Protein AF-A0AAU6MAZ9-F1 (afdb_monomer_lite)

Foldseek 3Di:
DLVVLVVVLVVVLVVCVVPDDPVCSVVVVVVSVVVCVVPNVVVVVVVVVVVCVVVVVLLVLLLVLVVCLQVLHDRPVSCVVNVHDQWFKKKKKAKDDDPLDDPVLLQVLLCVQLVHRWRADSVRRIIIGPDDHPVQVSQVSSCVSRVHFMAMEMFMDGGSSCSNVRSVQRSLQSVQCVVLVPGGTYHYCVLCVVVSVCPDPDPNVVVVVVVCVVCVVPVVVVVVVNVCCNPPSVPPPPDDPDDDDDDDDDDDDDDDDD

Radius of gyration: 30.77 Å; chains: 1; bounding box: 71×41×110 Å

Sequence (258 aa):
MIAAYLIGADVWWQTLTEVADPGELAGAGDKLLACLHAALPAVVLAHQNAQEDLHSEDKRVRRALLGALLEGRPYEELAGVARVAVGGEHEVVAFAFESDPPSRLVQSSLGAFTGIPVLMDHVARIALLPGRSDVPGLVARLEKDVGEPVRAAAARSSVPAAISSAAQEAGRVLDLVRRLGRPPGCYRLDDVLLEHQLARPGDGLVRLAAMLNPLEEHPYLLETLRVFVERGLNRRGRRRSRASTATPWTTGCSESAR

pLDDT: mean 78.54, std 16.0, range [29.62, 94.56]

Secondary structure (DSSP, 8-state):
-HHHHHHHHHHHHHHHHHHS-TTTHHHHHHHHHHHHHHHHHHHHHHHHHHHHHHHHHHHHHHHHHHHHHHHT---HHHHHHHT----S-EEEEEEE-SS---HHHHHHHHHHHHSSPPEEETTTTEEEEES---HHHHHHHHHHHHSS--EEEEEEESSGGGHHHHHHHHHHHHHHHHHTTPPSEEE-GGGSHHHHHHSSSSHHHHHHHHHHGGGTT-HHHHHHHHHHHHHHGGGSS-S-------------------

Structure (mmCIF, N/CA/C/O backbone):
data_AF-A0AAU6MAZ9-F1
#
_entry.id   AF-A0AAU6MAZ9-F1
#
loop_
_atom_site.group_PDB
_atom_site.id
_atom_site.type_symbol
_atom_site.label_atom_id
_atom_site.label_alt_id
_atom_site.label_comp_id
_atom_site.label_asym_id
_atom_site.label_entity_id
_atom_site.label_seq_id
_atom_site.pdbx_PDB_ins_code
_atom_site.Cartn_x
_atom_site.Cartn_y
_atom_site.Cartn_z
_atom_site.occupancy
_atom_site.B_iso_or_equiv
_atom_site.auth_seq_id
_atom_site.auth_comp_id
_atom_site.auth_asym_id
_atom_site.auth_atom_id
_atom_site.pdbx_PDB_model_num
ATOM 1 N N . MET A 1 1 ? 22.982 -1.242 -27.371 1.00 63.75 1 MET A N 1
ATOM 2 C CA . MET A 1 1 ? 22.424 -1.245 -28.744 1.00 63.75 1 MET A CA 1
ATOM 3 C C . MET A 1 1 ? 22.715 0.062 -29.488 1.00 63.75 1 MET A C 1
ATOM 5 O O . MET A 1 1 ? 23.261 -0.010 -30.573 1.00 63.75 1 MET A O 1
ATOM 9 N N . ILE A 1 2 ? 22.465 1.243 -28.898 1.00 74.38 2 ILE A N 1
ATOM 10 C CA . ILE A 1 2 ? 22.739 2.563 -29.522 1.00 74.38 2 ILE A CA 1
ATOM 11 C C . ILE A 1 2 ? 24.218 2.754 -29.917 1.00 74.38 2 ILE A C 1
ATOM 13 O O . ILE A 1 2 ? 24.504 3.253 -31.000 1.00 74.38 2 ILE A O 1
ATOM 17 N N . ALA A 1 3 ? 25.159 2.274 -29.094 1.00 77.88 3 ALA A N 1
ATOM 18 C CA . ALA A 1 3 ? 26.595 2.355 -29.383 1.00 77.88 3 ALA A CA 1
ATOM 19 C C . ALA A 1 3 ? 27.003 1.686 -30.712 1.00 77.88 3 ALA A C 1
ATOM 21 O O . ALA A 1 3 ? 27.940 2.144 -31.352 1.00 77.88 3 ALA A O 1
ATOM 22 N N . ALA A 1 4 ? 26.282 0.654 -31.168 1.00 80.75 4 ALA A N 1
ATOM 23 C CA . ALA A 1 4 ? 26.601 -0.037 -32.418 1.00 80.75 4 ALA A CA 1
ATOM 24 C C . ALA A 1 4 ? 26.392 0.850 -33.660 1.00 80.75 4 ALA A C 1
ATOM 26 O O . ALA A 1 4 ? 27.136 0.722 -34.625 1.00 80.75 4 ALA A O 1
ATOM 27 N N . TYR A 1 5 ? 25.432 1.783 -33.623 1.00 79.62 5 TYR A N 1
ATOM 28 C CA . TYR A 1 5 ? 25.183 2.721 -34.725 1.00 79.62 5 TYR A CA 1
ATOM 29 C C . TYR A 1 5 ? 26.260 3.806 -34.815 1.00 79.62 5 TYR A C 1
ATOM 31 O O . TYR A 1 5 ? 26.654 4.188 -35.912 1.00 79.62 5 TYR A O 1
ATOM 39 N N . LEU A 1 6 ? 26.771 4.262 -33.667 1.00 83.12 6 LEU A N 1
ATOM 40 C CA . LEU A 1 6 ? 27.880 5.218 -33.619 1.00 83.12 6 LEU A CA 1
ATOM 41 C C . LEU A 1 6 ? 29.198 4.567 -34.058 1.00 83.12 6 LEU A C 1
ATOM 43 O O . LEU A 1 6 ? 29.943 5.167 -34.820 1.00 83.12 6 LEU A O 1
ATOM 47 N N . ILE A 1 7 ? 29.436 3.314 -33.653 1.00 87.25 7 ILE A N 1
ATOM 48 C CA . ILE A 1 7 ? 30.582 2.521 -34.123 1.00 87.25 7 ILE A CA 1
ATOM 49 C C . ILE A 1 7 ? 30.481 2.278 -35.636 1.00 87.25 7 ILE A C 1
ATOM 51 O O . ILE A 1 7 ? 31.465 2.431 -36.348 1.00 87.25 7 ILE A O 1
ATOM 55 N N . GLY A 1 8 ? 29.290 1.953 -36.151 1.00 83.69 8 GLY A N 1
ATOM 56 C CA . GLY A 1 8 ? 29.071 1.789 -37.590 1.00 83.69 8 GLY A CA 1
ATOM 57 C C . GLY A 1 8 ? 29.335 3.068 -38.389 1.00 83.69 8 GLY A C 1
ATOM 58 O O . GLY A 1 8 ? 29.939 3.000 -39.454 1.00 83.69 8 GLY A O 1
ATOM 59 N N . ALA A 1 9 ? 28.935 4.231 -37.867 1.00 86.00 9 ALA A N 1
ATOM 60 C CA . ALA A 1 9 ? 29.197 5.522 -38.498 1.00 86.00 9 ALA A CA 1
ATOM 61 C C . ALA A 1 9 ? 30.689 5.892 -38.502 1.00 86.00 9 ALA A C 1
ATOM 63 O O . ALA A 1 9 ? 31.174 6.398 -39.510 1.00 86.00 9 ALA A O 1
ATOM 64 N N . ASP A 1 10 ? 31.415 5.600 -37.420 1.00 85.44 10 ASP A N 1
ATOM 65 C CA . ASP A 1 10 ? 32.864 5.824 -37.330 1.00 85.44 10 ASP A CA 1
ATOM 66 C C . ASP A 1 10 ? 33.636 4.938 -38.322 1.00 85.44 10 ASP A C 1
ATOM 68 O O . ASP A 1 10 ? 34.449 5.429 -39.103 1.00 85.44 10 ASP A O 1
ATOM 72 N N . VAL A 1 11 ? 33.296 3.645 -38.393 1.00 88.44 11 VAL A N 1
ATOM 73 C CA . VAL A 1 11 ? 33.887 2.703 -39.362 1.00 88.44 11 VAL A CA 1
ATOM 74 C C . VAL A 1 11 ? 33.600 3.130 -40.806 1.00 88.44 11 VAL A C 1
ATOM 76 O O . VAL A 1 11 ? 34.483 3.080 -41.666 1.00 88.44 11 VAL A O 1
ATOM 79 N N . TRP A 1 12 ? 32.373 3.572 -41.087 1.00 86.12 12 TRP A N 1
ATOM 80 C CA . TRP A 1 12 ? 31.982 4.031 -42.421 1.00 86.12 12 TRP A CA 1
ATOM 81 C C . TRP A 1 12 ? 32.707 5.321 -42.820 1.00 86.12 12 TRP A C 1
ATOM 83 O O . TRP A 1 12 ? 33.156 5.442 -43.958 1.00 86.12 12 TRP A O 1
ATOM 93 N N . TRP A 1 13 ? 32.878 6.253 -41.877 1.00 88.62 13 TRP A N 1
ATOM 94 C CA . TRP A 1 13 ? 33.629 7.489 -42.085 1.00 88.62 13 TRP A CA 1
ATOM 95 C C . TRP A 1 13 ? 35.109 7.220 -42.373 1.00 88.62 13 TRP A C 1
ATOM 97 O O . TRP A 1 13 ? 35.635 7.742 -43.353 1.00 88.62 13 TRP A O 1
ATOM 107 N N . GLN A 1 14 ? 35.750 6.346 -41.592 1.00 86.81 14 GLN A N 1
ATOM 108 C CA . GLN A 1 14 ? 37.147 5.944 -41.807 1.00 86.81 14 GLN A CA 1
ATOM 109 C C . GLN A 1 14 ? 37.350 5.318 -43.193 1.00 86.81 14 GLN A C 1
ATOM 111 O O . GLN A 1 14 ? 38.248 5.718 -43.931 1.00 86.81 14 GLN A O 1
ATOM 116 N N . THR A 1 15 ? 36.450 4.419 -43.598 1.00 85.25 15 THR A N 1
ATOM 117 C CA . THR A 1 15 ? 36.522 3.762 -44.914 1.00 85.25 15 THR A CA 1
ATOM 118 C C . THR A 1 15 ? 36.325 4.762 -46.063 1.00 85.25 15 THR A C 1
ATOM 120 O O . THR A 1 15 ? 36.973 4.661 -47.101 1.00 85.25 15 THR A O 1
ATOM 123 N N . LEU A 1 16 ? 35.452 5.760 -45.894 1.00 84.81 16 LEU A N 1
ATOM 124 C CA . LEU A 1 16 ? 35.240 6.811 -46.895 1.00 84.81 16 LEU A CA 1
ATOM 125 C C . LEU A 1 16 ? 36.449 7.733 -47.043 1.00 84.81 16 LEU A C 1
ATOM 127 O O . LEU A 1 16 ? 36.801 8.085 -48.166 1.00 84.81 16 LEU A O 1
ATOM 131 N N . THR A 1 17 ? 37.105 8.098 -45.940 1.00 85.25 17 THR A N 1
ATOM 132 C CA . THR A 1 17 ? 38.305 8.950 -45.979 1.00 85.25 17 THR A CA 1
ATOM 133 C C . THR A 1 17 ? 39.506 8.292 -46.658 1.00 85.25 17 THR A C 1
ATOM 135 O O . THR A 1 17 ? 40.411 8.998 -47.092 1.00 85.25 17 THR A O 1
ATOM 138 N N . GLU A 1 18 ? 39.511 6.964 -46.785 1.00 87.00 18 GLU A N 1
ATOM 139 C CA . GLU A 1 18 ? 40.557 6.213 -47.489 1.00 87.00 18 GLU A CA 1
ATOM 140 C C . GLU A 1 18 ? 40.357 6.171 -49.013 1.00 87.00 18 GLU A C 1
ATOM 142 O O . GLU A 1 18 ? 41.318 5.940 -49.746 1.00 87.00 18 GLU A O 1
ATOM 147 N N . VAL A 1 19 ? 39.128 6.377 -49.501 1.00 83.06 19 VAL A N 1
ATOM 148 C CA . VAL A 1 19 ? 38.750 6.110 -50.904 1.00 83.06 19 VAL A CA 1
ATOM 149 C C . VAL A 1 19 ? 38.232 7.355 -51.635 1.00 83.06 19 VAL A C 1
ATOM 151 O O . VAL A 1 19 ? 38.310 7.408 -52.861 1.00 83.06 19 VAL A O 1
ATOM 154 N N . ALA A 1 20 ? 37.701 8.350 -50.919 1.00 81.94 20 ALA A N 1
ATOM 155 C CA . ALA A 1 20 ? 37.077 9.532 -51.512 1.00 81.94 20 ALA A CA 1
ATOM 156 C C . ALA A 1 20 ? 38.042 10.717 -51.661 1.00 81.94 20 ALA A C 1
ATOM 158 O O . ALA A 1 20 ? 38.910 10.954 -50.816 1.00 81.94 20 ALA A O 1
ATOM 159 N N . ASP A 1 21 ? 37.826 11.519 -52.706 1.00 83.69 21 ASP A N 1
ATOM 160 C CA . ASP A 1 21 ? 38.574 12.755 -52.912 1.00 83.69 21 ASP A CA 1
ATOM 161 C C . ASP A 1 21 ? 38.208 13.818 -51.854 1.00 83.69 21 ASP A C 1
ATOM 163 O O . ASP A 1 21 ? 37.052 13.907 -51.423 1.00 83.69 21 ASP A O 1
ATOM 167 N N . PRO A 1 22 ? 39.142 14.714 -51.474 1.00 78.06 22 PRO A N 1
ATOM 168 C CA . PRO A 1 22 ? 38.913 15.712 -50.424 1.00 78.06 22 PRO A CA 1
ATOM 169 C C . PRO A 1 22 ? 37.700 16.628 -50.656 1.00 78.06 22 PRO A C 1
ATOM 171 O O . PRO A 1 22 ? 37.101 17.113 -49.697 1.00 78.06 22 PRO A O 1
ATOM 174 N N . GLY A 1 23 ? 37.326 16.864 -51.919 1.00 83.19 23 GLY A N 1
ATOM 175 C CA . GLY A 1 23 ? 36.157 17.670 -52.287 1.00 83.19 23 GLY A CA 1
ATOM 176 C C . GLY A 1 23 ? 34.811 16.973 -52.059 1.00 83.19 23 GLY A C 1
ATOM 177 O O . GLY A 1 23 ? 33.790 17.646 -51.935 1.00 83.19 23 GLY A O 1
ATOM 178 N N . GLU A 1 24 ? 34.793 15.643 -51.964 1.00 82.94 24 GLU A N 1
ATOM 179 C CA . GLU A 1 24 ? 33.572 14.839 -51.819 1.00 82.94 24 GLU A CA 1
ATOM 180 C C . GLU A 1 24 ? 33.237 14.531 -50.351 1.00 82.94 24 GLU A C 1
ATOM 182 O O . GLU A 1 24 ? 32.080 14.253 -50.013 1.00 82.94 24 GLU A O 1
ATOM 187 N N . LEU A 1 25 ? 34.227 14.647 -49.457 1.00 84.06 25 LEU A N 1
ATOM 188 C CA . LEU A 1 25 ? 34.097 14.345 -48.027 1.00 84.06 25 LEU A CA 1
ATOM 189 C C . LEU A 1 25 ? 33.040 15.205 -47.322 1.00 84.06 25 LEU A C 1
ATOM 191 O O . LEU A 1 25 ? 32.318 14.700 -46.464 1.00 84.06 25 LEU A O 1
ATOM 195 N N . ALA A 1 26 ? 32.898 16.479 -47.702 1.00 83.94 26 ALA A N 1
ATOM 196 C CA . ALA A 1 26 ? 31.892 17.367 -47.113 1.00 83.94 26 ALA A CA 1
ATOM 197 C C . ALA A 1 26 ? 30.460 16.873 -47.393 1.00 83.94 26 ALA A C 1
ATOM 199 O O . ALA A 1 26 ? 29.655 16.729 -46.475 1.00 83.94 26 ALA A O 1
ATOM 200 N N . GLY A 1 27 ? 30.165 16.511 -48.647 1.00 85.19 27 GLY A N 1
ATOM 201 C CA . GLY A 1 27 ? 28.852 15.984 -49.031 1.00 85.19 27 GLY A CA 1
ATOM 202 C C . GLY A 1 27 ? 28.573 14.583 -48.474 1.00 85.19 27 GLY A C 1
ATOM 203 O O . GLY A 1 27 ? 27.420 14.239 -48.204 1.00 85.19 27 GLY A O 1
ATOM 204 N N . ALA A 1 28 ? 29.613 13.768 -48.275 1.00 84.50 28 ALA A N 1
ATOM 205 C CA . ALA A 1 28 ? 29.495 12.488 -47.581 1.00 84.50 28 ALA A CA 1
ATOM 206 C C . ALA A 1 28 ? 29.191 12.676 -46.082 1.00 84.50 28 ALA A C 1
ATOM 208 O O . ALA A 1 28 ? 28.346 11.963 -45.536 1.00 84.50 28 ALA A O 1
ATOM 209 N N . GLY A 1 29 ? 29.815 13.670 -45.441 1.00 85.81 29 GLY A N 1
ATOM 210 C CA . GLY A 1 29 ? 29.572 14.040 -44.045 1.00 85.81 29 GLY A CA 1
ATOM 211 C C . GLY A 1 29 ? 28.140 14.510 -43.805 1.00 85.81 29 GLY A C 1
ATOM 212 O O . GLY A 1 29 ? 27.485 14.026 -42.882 1.00 85.81 29 GLY A O 1
ATOM 213 N N . ASP A 1 30 ? 27.611 15.357 -44.689 1.00 87.31 30 ASP A N 1
ATOM 214 C CA . ASP A 1 30 ? 26.215 15.809 -44.626 1.00 87.31 30 ASP A CA 1
ATOM 215 C C . ASP A 1 30 ? 25.228 14.638 -44.721 1.00 87.31 30 ASP A C 1
ATOM 217 O O . ASP A 1 30 ? 24.254 14.566 -43.967 1.00 87.31 30 ASP A O 1
ATOM 221 N N . LYS A 1 31 ? 25.498 13.669 -45.605 1.00 87.31 31 LYS A N 1
ATOM 222 C CA . LYS A 1 31 ? 24.672 12.459 -45.746 1.00 87.31 31 LYS A CA 1
ATOM 223 C C . LYS A 1 31 ? 24.752 11.561 -44.514 1.00 87.31 31 LYS A C 1
ATOM 225 O O . LYS A 1 31 ? 23.717 11.063 -44.073 1.00 87.31 31 LYS A O 1
ATOM 230 N N . LEU A 1 32 ? 25.942 11.369 -43.944 1.00 88.19 32 LEU A N 1
ATOM 231 C CA . LEU A 1 32 ? 26.132 10.604 -42.710 1.00 88.19 32 LEU A CA 1
ATOM 232 C C . LEU A 1 32 ? 25.380 11.251 -41.539 1.00 88.19 32 LEU A C 1
ATOM 234 O O . LEU A 1 32 ? 24.624 10.569 -40.845 1.00 88.19 32 LEU A O 1
ATOM 238 N N . LEU A 1 33 ? 25.528 12.565 -41.352 1.00 87.06 33 LEU A N 1
ATOM 239 C CA . LEU A 1 33 ? 24.829 13.323 -40.312 1.00 87.06 33 LEU A CA 1
ATOM 240 C C . LEU A 1 33 ? 23.311 13.272 -40.496 1.00 87.06 33 LEU A C 1
ATOM 242 O O . LEU A 1 33 ? 22.591 13.036 -39.527 1.00 87.06 33 LEU A O 1
ATOM 246 N N . ALA A 1 34 ? 22.812 13.419 -41.726 1.00 89.56 34 ALA A N 1
ATOM 247 C CA . ALA A 1 34 ? 21.389 13.268 -42.024 1.00 89.56 34 ALA A CA 1
ATOM 248 C C . ALA A 1 34 ? 20.880 11.858 -41.679 1.00 89.56 34 ALA A C 1
ATOM 250 O O . ALA A 1 34 ? 19.803 11.708 -41.099 1.00 89.56 34 ALA A O 1
ATOM 251 N N . CYS A 1 35 ? 21.671 10.825 -41.978 1.00 85.81 35 CYS A N 1
ATOM 252 C CA . CYS A 1 35 ? 21.332 9.442 -41.658 1.00 85.81 35 CYS A CA 1
ATOM 253 C C . CYS A 1 35 ? 21.300 9.203 -40.139 1.00 85.81 35 CYS A C 1
ATOM 255 O O . CYS A 1 35 ? 20.343 8.623 -39.627 1.00 85.81 35 CYS A O 1
ATOM 257 N N . LEU A 1 36 ? 22.289 9.712 -39.397 1.00 87.94 36 LEU A N 1
ATOM 258 C CA . LEU A 1 36 ? 22.332 9.633 -37.934 1.00 87.94 36 LEU A CA 1
ATOM 259 C C . LEU A 1 36 ? 21.172 10.391 -37.278 1.00 87.94 36 LEU A C 1
ATOM 261 O O . LEU A 1 36 ? 20.540 9.856 -36.366 1.00 87.94 36 LEU A O 1
ATOM 265 N N . HIS A 1 37 ? 20.847 11.592 -37.762 1.00 85.12 37 HIS A N 1
ATOM 266 C CA . HIS A 1 37 ? 19.706 12.371 -37.275 1.00 85.12 37 HIS A CA 1
ATOM 267 C C . HIS A 1 37 ? 18.361 11.688 -37.535 1.00 85.12 37 HIS A C 1
ATOM 269 O O . HIS A 1 37 ? 17.450 11.835 -36.725 1.00 85.12 37 HIS A O 1
ATOM 275 N N . ALA A 1 38 ? 18.227 10.924 -38.619 1.00 87.19 38 ALA A N 1
ATOM 276 C CA . ALA A 1 38 ? 17.017 10.151 -38.884 1.00 87.19 38 ALA A CA 1
ATOM 277 C C . ALA A 1 38 ? 16.956 8.857 -38.051 1.00 87.19 38 ALA A C 1
ATOM 279 O O . ALA A 1 38 ? 15.910 8.517 -37.496 1.00 87.19 38 ALA A O 1
ATOM 280 N N . ALA A 1 39 ? 18.071 8.131 -37.946 1.00 85.38 39 ALA A N 1
ATOM 281 C CA . ALA A 1 39 ? 18.099 6.792 -37.366 1.00 85.38 39 ALA A CA 1
ATOM 282 C C . ALA A 1 39 ? 18.157 6.790 -35.830 1.00 85.38 39 ALA A C 1
ATOM 284 O O . ALA A 1 39 ? 17.462 5.996 -35.192 1.00 85.38 39 ALA A O 1
ATOM 285 N N . LEU A 1 40 ? 18.961 7.664 -35.211 1.00 86.56 40 LEU A N 1
ATOM 286 C CA . LEU A 1 40 ? 19.173 7.637 -33.759 1.00 86.56 40 LEU A CA 1
ATOM 287 C C . LEU A 1 40 ? 17.888 7.905 -32.957 1.00 86.56 40 LEU A C 1
ATOM 289 O O . LEU A 1 40 ? 17.612 7.117 -32.050 1.00 86.56 40 LEU A O 1
ATOM 293 N N . PRO A 1 41 ? 17.059 8.924 -33.270 1.00 88.50 41 PRO A N 1
ATOM 294 C CA . PRO A 1 41 ? 15.823 9.160 -32.526 1.00 88.50 41 PRO A CA 1
ATOM 295 C C . PRO A 1 41 ? 14.836 7.998 -32.644 1.00 88.50 41 PRO A C 1
ATOM 297 O O . PRO A 1 41 ? 14.241 7.607 -31.645 1.00 88.50 41 PRO A O 1
ATOM 300 N N . ALA A 1 42 ? 14.703 7.397 -33.830 1.00 85.19 42 ALA A N 1
ATOM 301 C CA . ALA A 1 42 ? 13.817 6.255 -34.044 1.00 85.19 42 ALA A CA 1
ATOM 302 C C . ALA A 1 42 ? 14.246 5.034 -33.214 1.00 85.19 42 ALA A C 1
ATOM 304 O O . ALA A 1 42 ? 13.410 4.389 -32.584 1.00 85.19 42 ALA A O 1
ATOM 305 N N . VAL A 1 43 ? 15.551 4.748 -33.152 1.00 84.75 43 VAL A N 1
ATOM 306 C CA . VAL A 1 43 ? 16.099 3.650 -32.338 1.00 84.75 43 VAL A CA 1
ATOM 307 C C . VAL A 1 43 ? 15.955 3.935 -30.842 1.00 84.75 43 VAL A C 1
ATOM 309 O O . VAL A 1 43 ? 15.600 3.033 -30.084 1.00 84.75 43 VAL A O 1
ATOM 312 N N . VAL A 1 44 ? 16.204 5.173 -30.403 1.00 85.00 44 VAL A N 1
ATOM 313 C CA . VAL A 1 44 ? 16.023 5.582 -29.000 1.00 85.00 44 VAL A CA 1
ATOM 314 C C . VAL A 1 44 ? 14.559 5.459 -28.588 1.00 85.00 44 VAL A C 1
ATOM 316 O O . VAL A 1 44 ? 14.285 4.841 -27.563 1.00 85.00 44 VAL A O 1
ATOM 319 N N . LEU A 1 45 ? 13.627 5.968 -29.395 1.00 85.25 45 LEU A N 1
ATOM 320 C CA . LEU A 1 45 ? 12.189 5.885 -29.128 1.00 85.25 45 LEU A CA 1
ATOM 321 C C . LEU A 1 45 ? 11.689 4.441 -29.143 1.00 85.25 45 LEU A C 1
ATOM 323 O O . LEU A 1 45 ? 10.970 4.037 -28.237 1.00 85.25 45 LEU A O 1
ATOM 327 N N . ALA A 1 46 ? 12.108 3.631 -30.118 1.00 82.62 46 ALA A N 1
ATOM 328 C CA . AL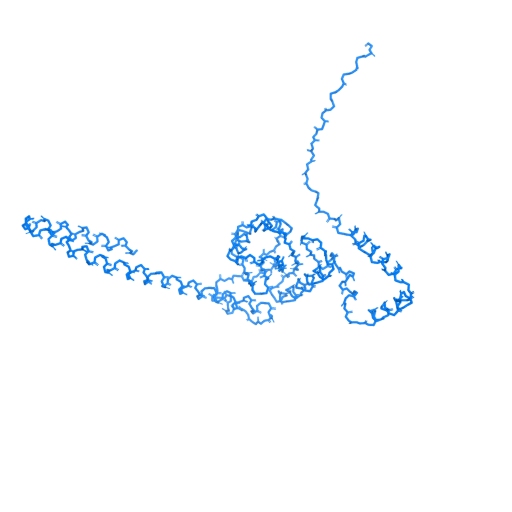A A 1 46 ? 11.750 2.215 -30.159 1.00 82.62 46 ALA A CA 1
ATOM 329 C C . ALA A 1 46 ? 12.280 1.460 -28.929 1.00 82.62 46 ALA A C 1
ATOM 331 O O . ALA A 1 46 ? 11.582 0.615 -28.372 1.00 82.62 46 ALA A O 1
ATOM 332 N N . HIS A 1 47 ? 13.492 1.784 -28.470 1.00 78.31 47 HIS A N 1
ATOM 333 C CA . HIS A 1 47 ? 14.048 1.192 -27.259 1.00 78.31 47 HIS A CA 1
ATOM 334 C C . HIS A 1 47 ? 13.325 1.671 -25.996 1.00 78.31 47 HIS A C 1
ATOM 336 O O . HIS A 1 47 ? 13.043 0.853 -25.126 1.00 78.31 47 HIS A O 1
ATOM 342 N N . GLN A 1 48 ? 13.001 2.962 -25.896 1.00 78.00 48 GLN A N 1
ATOM 343 C CA . GLN A 1 48 ? 12.227 3.521 -24.786 1.00 78.00 48 GLN A CA 1
ATOM 344 C C . GLN A 1 48 ? 10.837 2.892 -24.710 1.00 78.00 48 GLN A C 1
ATOM 346 O O . GLN A 1 48 ? 10.490 2.373 -23.656 1.00 78.00 48 GLN A O 1
ATOM 351 N N . ASN A 1 49 ? 10.104 2.828 -25.824 1.00 73.81 49 ASN A N 1
ATOM 352 C CA . ASN A 1 49 ? 8.794 2.181 -25.886 1.00 73.81 49 ASN A CA 1
ATOM 353 C C . ASN A 1 49 ? 8.886 0.706 -25.483 1.00 73.81 49 ASN A C 1
ATOM 355 O O . ASN A 1 49 ? 8.150 0.267 -24.611 1.00 73.81 49 ASN A O 1
ATOM 359 N N . ALA A 1 50 ? 9.856 -0.043 -26.022 1.00 71.44 50 ALA A N 1
ATOM 360 C CA . ALA A 1 50 ? 10.048 -1.441 -25.641 1.00 71.44 50 ALA A CA 1
ATOM 361 C C . ALA A 1 50 ? 10.375 -1.608 -24.142 1.00 71.44 50 ALA A C 1
ATOM 363 O O . ALA A 1 50 ? 9.919 -2.560 -23.510 1.00 71.44 50 ALA A O 1
ATOM 364 N N . GLN A 1 51 ? 11.158 -0.696 -23.554 1.00 70.75 51 GLN A N 1
ATOM 365 C CA . GLN A 1 51 ? 11.460 -0.700 -22.119 1.00 70.75 51 GLN A CA 1
ATOM 366 C C . GLN A 1 51 ? 10.239 -0.335 -21.266 1.00 70.75 51 GLN A C 1
ATOM 368 O O . GLN A 1 51 ? 10.016 -0.964 -20.229 1.00 70.75 51 GLN A O 1
ATOM 373 N N . GLU A 1 52 ? 9.453 0.657 -21.686 1.00 69.19 52 GLU A N 1
ATOM 374 C CA . GLU A 1 52 ? 8.214 1.066 -21.023 1.00 69.19 52 GLU A CA 1
ATOM 375 C C . GLU A 1 52 ? 7.157 -0.035 -21.085 1.00 69.19 52 GLU A C 1
ATOM 377 O O . GLU A 1 52 ? 6.557 -0.337 -20.053 1.00 69.19 52 GLU A O 1
ATOM 382 N N . ASP A 1 53 ? 6.997 -0.694 -22.234 1.00 62.72 53 ASP A N 1
ATOM 383 C CA . ASP A 1 53 ? 6.075 -1.811 -22.436 1.00 62.72 53 ASP A CA 1
ATOM 384 C C . ASP A 1 53 ? 6.418 -2.972 -21.501 1.00 62.72 53 ASP A C 1
ATOM 386 O O . ASP A 1 53 ? 5.566 -3.401 -20.716 1.00 62.72 53 ASP A O 1
ATOM 390 N N . LEU A 1 54 ? 7.685 -3.403 -21.486 1.00 63.91 54 LEU A N 1
ATOM 391 C CA . LEU A 1 54 ? 8.173 -4.459 -20.593 1.00 63.91 54 LEU A CA 1
ATOM 392 C C . LEU A 1 54 ? 7.955 -4.106 -19.115 1.00 63.91 54 LEU A C 1
ATOM 394 O O . LEU A 1 54 ? 7.439 -4.923 -18.355 1.00 63.91 54 LEU A O 1
ATOM 398 N N . HIS A 1 55 ? 8.297 -2.883 -18.696 1.00 68.75 55 HIS A N 1
ATOM 399 C CA . HIS A 1 55 ? 8.063 -2.434 -17.318 1.00 68.75 55 HIS A CA 1
ATOM 400 C C . HIS A 1 55 ? 6.576 -2.314 -16.976 1.00 68.75 55 HIS A C 1
ATOM 402 O O . HIS A 1 55 ? 6.195 -2.476 -15.811 1.00 68.75 55 HIS A O 1
ATOM 408 N N . SER A 1 56 ? 5.736 -1.958 -17.947 1.00 69.50 56 SER A N 1
ATOM 409 C CA . SER A 1 56 ? 4.299 -1.813 -17.745 1.00 69.50 56 SER A CA 1
ATOM 410 C C . SER A 1 56 ? 3.642 -3.172 -17.515 1.00 69.50 56 SER A C 1
ATOM 412 O O . SER A 1 56 ? 2.856 -3.295 -16.575 1.00 69.50 56 SER A O 1
ATOM 414 N N . GLU A 1 57 ? 4.031 -4.196 -18.277 1.00 72.50 57 GLU A N 1
ATOM 415 C CA . GLU A 1 57 ? 3.594 -5.584 -18.102 1.00 72.50 57 GLU A CA 1
ATOM 416 C C . GLU A 1 57 ? 4.025 -6.123 -16.733 1.00 72.50 57 GLU A C 1
ATOM 418 O O . GLU A 1 57 ? 3.197 -6.583 -15.944 1.00 72.50 57 GLU A O 1
ATOM 423 N N . ASP A 1 58 ? 5.289 -5.919 -16.362 1.00 77.38 58 ASP A N 1
ATOM 424 C CA . ASP A 1 58 ? 5.832 -6.323 -15.061 1.00 77.38 58 ASP A CA 1
ATOM 425 C C . ASP A 1 58 ? 5.097 -5.670 -13.872 1.00 77.38 58 ASP A C 1
ATOM 427 O O . ASP A 1 58 ? 4.939 -6.265 -12.798 1.00 77.38 58 ASP A O 1
ATOM 431 N N . LYS A 1 59 ? 4.633 -4.425 -14.038 1.00 76.25 59 LYS A N 1
ATOM 432 C CA . LYS A 1 59 ? 3.804 -3.722 -13.045 1.00 76.25 59 LYS A CA 1
ATOM 433 C C . LYS A 1 59 ? 2.364 -4.227 -13.038 1.00 76.25 59 LYS A C 1
ATOM 435 O O . LYS A 1 59 ? 1.779 -4.327 -11.959 1.00 76.25 59 LYS A O 1
ATOM 440 N N . ARG A 1 60 ? 1.788 -4.536 -14.204 1.00 81.38 60 ARG A N 1
ATOM 441 C CA . ARG A 1 60 ? 0.428 -5.088 -14.331 1.00 81.38 60 ARG A CA 1
ATOM 442 C C . ARG A 1 60 ? 0.325 -6.438 -13.633 1.00 81.38 60 ARG A C 1
ATOM 444 O O . ARG A 1 60 ? -0.572 -6.607 -12.812 1.00 81.38 60 ARG A O 1
ATOM 451 N N . VAL A 1 61 ? 1.273 -7.343 -13.875 1.00 85.19 61 VAL A N 1
ATOM 452 C CA . VAL A 1 61 ? 1.300 -8.672 -13.242 1.00 85.19 61 VAL A CA 1
ATOM 453 C C . VAL A 1 61 ? 1.441 -8.551 -11.723 1.00 85.19 61 VAL A C 1
ATOM 455 O O . VAL A 1 61 ? 0.660 -9.151 -10.986 1.00 85.19 61 VAL A O 1
ATOM 458 N N . ARG A 1 62 ? 2.372 -7.724 -11.224 1.00 83.75 62 ARG A N 1
ATOM 459 C CA . ARG A 1 62 ? 2.532 -7.507 -9.772 1.00 83.75 62 ARG A CA 1
ATOM 460 C C . ARG A 1 62 ? 1.292 -6.895 -9.124 1.00 83.75 62 ARG A C 1
ATOM 462 O O . ARG A 1 62 ? 0.943 -7.265 -8.006 1.00 83.75 62 ARG A O 1
ATOM 469 N N . ARG A 1 63 ? 0.607 -5.983 -9.818 1.00 83.44 63 ARG A N 1
ATOM 470 C CA . ARG A 1 63 ? -0.657 -5.406 -9.345 1.00 83.44 63 ARG A CA 1
ATOM 471 C C . ARG A 1 63 ? -1.777 -6.443 -9.316 1.00 83.44 63 ARG A C 1
ATOM 473 O O . ARG A 1 63 ? -2.522 -6.473 -8.345 1.00 83.44 63 ARG A O 1
ATOM 480 N N . ALA A 1 64 ? -1.877 -7.293 -10.336 1.00 88.38 64 ALA A N 1
ATOM 481 C CA . ALA A 1 64 ? -2.849 -8.383 -10.367 1.00 88.38 64 ALA A CA 1
ATOM 482 C C . ALA A 1 64 ? -2.605 -9.385 -9.229 1.00 88.38 64 ALA A C 1
ATOM 484 O O . ALA A 1 64 ? -3.549 -9.754 -8.534 1.00 88.38 64 ALA A O 1
ATOM 485 N N . LEU A 1 65 ? -1.341 -9.754 -8.986 1.00 89.56 65 LEU A N 1
ATOM 486 C CA . LEU A 1 65 ? -0.939 -10.580 -7.846 1.00 89.56 65 LEU A CA 1
ATOM 487 C C . LEU A 1 65 ? -1.368 -9.946 -6.519 1.00 89.56 65 LEU A C 1
ATOM 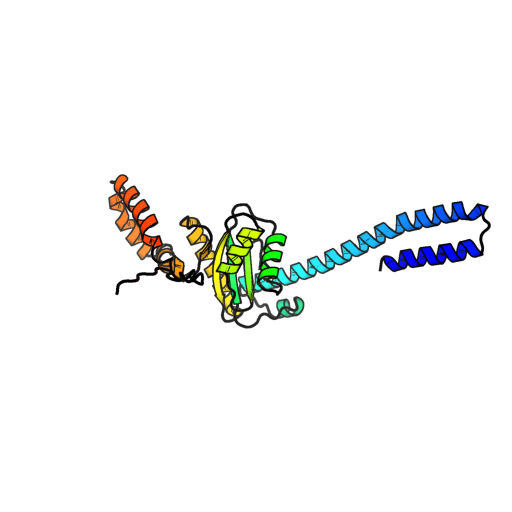489 O O . LEU A 1 65 ? -1.997 -10.601 -5.694 1.00 89.56 65 LEU A O 1
ATOM 493 N N . LEU A 1 66 ? -1.052 -8.666 -6.315 1.00 88.88 66 LEU A N 1
ATOM 494 C CA . LEU A 1 66 ? -1.409 -7.978 -5.081 1.00 88.88 66 LEU A CA 1
ATOM 495 C C . LEU A 1 66 ? -2.929 -7.888 -4.900 1.00 88.88 66 LEU A C 1
ATOM 497 O O . LEU A 1 66 ? -3.417 -8.188 -3.818 1.00 88.88 66 LEU A O 1
ATOM 501 N N . GLY A 1 67 ? -3.678 -7.554 -5.953 1.00 88.94 67 GLY A N 1
ATOM 502 C CA . GLY A 1 67 ? -5.142 -7.556 -5.922 1.00 88.94 67 GLY A CA 1
ATOM 503 C C . GLY A 1 67 ? -5.709 -8.923 -5.534 1.00 88.94 67 GLY A C 1
ATOM 504 O O . GLY A 1 67 ? -6.558 -9.004 -4.651 1.00 88.94 67 GLY A O 1
ATOM 505 N N . ALA A 1 68 ? -5.176 -10.008 -6.107 1.00 91.00 68 ALA A N 1
ATOM 506 C CA . ALA A 1 68 ? -5.571 -11.366 -5.739 1.00 91.00 68 ALA A CA 1
ATOM 507 C C . ALA A 1 68 ? -5.294 -11.671 -4.257 1.00 91.00 68 ALA A C 1
ATOM 509 O O . ALA A 1 68 ? -6.173 -12.181 -3.568 1.00 91.00 68 ALA A O 1
ATOM 510 N N . LEU A 1 69 ? -4.125 -11.287 -3.734 1.00 90.94 69 LEU A N 1
ATOM 511 C CA . LEU A 1 69 ? -3.773 -11.469 -2.320 1.00 90.94 69 LEU A CA 1
ATOM 512 C C . LEU A 1 69 ? -4.671 -10.657 -1.372 1.00 90.94 69 LEU A C 1
ATOM 514 O O . LEU A 1 69 ? -5.071 -11.158 -0.321 1.00 90.94 69 LEU A O 1
ATOM 518 N N . LEU A 1 70 ? -4.999 -9.415 -1.736 1.00 89.88 70 LEU A N 1
ATOM 519 C CA . LEU A 1 70 ? -5.856 -8.533 -0.935 1.00 89.88 70 LEU A CA 1
ATOM 520 C C . LEU A 1 70 ? -7.320 -8.987 -0.936 1.00 89.88 70 LEU A C 1
ATOM 522 O O . LEU A 1 70 ? -8.012 -8.836 0.071 1.00 89.88 70 LEU A O 1
ATOM 526 N N . GLU A 1 71 ? -7.785 -9.582 -2.030 1.00 89.31 71 GLU A N 1
ATOM 527 C CA . GLU A 1 71 ? -9.139 -10.130 -2.170 1.00 89.31 71 GLU A CA 1
ATOM 528 C C . GLU A 1 71 ? -9.254 -11.596 -1.718 1.00 89.31 71 GLU A C 1
ATOM 530 O O . GLU A 1 71 ? -10.361 -12.124 -1.637 1.00 89.31 71 GLU A O 1
ATOM 535 N N . GLY A 1 72 ? -8.134 -12.266 -1.419 1.00 88.25 72 GLY A N 1
ATOM 536 C CA . GLY A 1 72 ? -8.113 -13.685 -1.050 1.00 88.25 72 GLY A CA 1
ATOM 537 C C . GLY A 1 72 ? -8.407 -14.636 -2.218 1.00 88.25 72 GLY A C 1
ATOM 538 O O . GLY A 1 72 ? -8.897 -15.744 -1.999 1.00 88.25 72 GLY A O 1
ATOM 539 N N . ARG A 1 73 ? -8.141 -14.211 -3.458 1.00 91.19 73 ARG A N 1
ATOM 540 C CA . ARG A 1 73 ? -8.249 -15.041 -4.667 1.00 91.19 73 ARG A CA 1
ATOM 541 C C . ARG A 1 73 ? -7.002 -15.924 -4.853 1.00 91.19 73 ARG A C 1
ATOM 543 O O . ARG A 1 73 ? -5.942 -15.588 -4.321 1.00 91.19 73 ARG A O 1
ATOM 550 N N . PRO A 1 74 ? -7.098 -17.023 -5.632 1.00 88.69 74 PRO A N 1
ATOM 551 C CA . PRO A 1 74 ? -5.934 -17.820 -6.024 1.00 88.69 74 PRO A CA 1
ATOM 552 C C . PRO A 1 74 ? -4.848 -16.942 -6.653 1.00 88.69 74 PRO A C 1
ATOM 554 O O . PRO A 1 74 ? -5.152 -16.072 -7.475 1.00 88.69 74 PRO A O 1
ATOM 557 N N . TYR A 1 75 ? -3.595 -17.146 -6.252 1.00 89.50 75 TYR A N 1
ATOM 558 C CA . TYR A 1 75 ? -2.497 -16.219 -6.552 1.00 89.50 75 TYR A CA 1
ATOM 559 C C . TYR A 1 75 ? -1.221 -16.916 -7.043 1.00 89.50 75 TYR A C 1
ATOM 561 O O . TYR A 1 75 ? -0.286 -16.242 -7.465 1.00 89.50 75 TYR A O 1
ATOM 569 N N . GLU A 1 76 ? -1.159 -18.245 -7.006 1.00 89.50 76 GLU A N 1
ATOM 570 C CA . GLU A 1 76 ? 0.034 -19.053 -7.265 1.00 89.50 76 GLU A CA 1
ATOM 571 C C . GLU A 1 76 ? 0.538 -18.889 -8.703 1.00 89.50 76 GLU A C 1
ATOM 573 O O . GLU A 1 76 ? 1.733 -18.687 -8.927 1.00 89.50 76 GLU A O 1
ATOM 578 N N . GLU A 1 77 ? -0.373 -18.892 -9.678 1.00 88.25 77 GLU A N 1
ATOM 579 C CA . GLU A 1 77 ? -0.042 -18.642 -11.086 1.00 88.25 77 GLU A CA 1
ATOM 580 C C . GLU A 1 77 ? 0.493 -17.219 -11.284 1.00 88.25 77 GLU A C 1
ATOM 582 O O . GLU A 1 77 ? 1.536 -17.019 -11.907 1.00 88.25 77 GLU A O 1
ATOM 587 N N . LEU A 1 78 ? -0.169 -16.225 -10.681 1.00 88.25 78 LEU A N 1
ATOM 588 C CA . LEU A 1 78 ? 0.250 -14.823 -10.737 1.00 88.25 78 LEU A CA 1
ATOM 589 C C . LEU A 1 78 ? 1.609 -14.610 -10.060 1.00 88.25 78 LEU A C 1
ATOM 591 O O . LEU A 1 78 ? 2.425 -13.839 -10.560 1.00 88.25 78 LEU A O 1
ATOM 595 N N . ALA A 1 79 ? 1.881 -15.309 -8.957 1.00 87.31 79 ALA A N 1
ATOM 596 C CA . ALA A 1 79 ? 3.164 -15.290 -8.262 1.00 87.31 79 ALA A CA 1
ATOM 597 C C . ALA A 1 79 ? 4.277 -15.901 -9.123 1.00 87.31 79 ALA A C 1
ATOM 599 O O . ALA A 1 79 ? 5.374 -15.338 -9.193 1.00 87.31 79 ALA A O 1
ATOM 600 N N . GLY A 1 80 ? 3.977 -16.992 -9.836 1.00 86.00 80 GLY A N 1
ATOM 601 C CA . GLY A 1 80 ? 4.877 -17.609 -10.809 1.00 86.00 80 GLY A CA 1
ATOM 602 C C . GLY A 1 80 ? 5.235 -16.665 -11.959 1.00 86.00 80 GLY A C 1
ATOM 603 O O . GLY A 1 80 ? 6.418 -16.457 -12.233 1.00 86.00 80 GLY A O 1
ATOM 604 N N . VAL A 1 81 ? 4.235 -16.028 -12.581 1.00 86.00 81 VAL A N 1
ATOM 605 C CA . VAL A 1 81 ? 4.450 -15.048 -13.664 1.00 86.00 81 VAL A CA 1
ATOM 606 C C . VAL A 1 81 ? 5.200 -13.814 -13.149 1.00 86.00 81 VAL A C 1
ATOM 608 O O . VAL A 1 81 ? 6.135 -13.352 -13.798 1.00 86.00 81 VAL A O 1
ATOM 611 N N . ALA A 1 82 ? 4.859 -13.319 -11.954 1.00 83.25 82 ALA A N 1
ATOM 612 C CA . ALA A 1 82 ? 5.535 -12.183 -11.321 1.00 83.25 82 ALA A CA 1
ATOM 613 C C . ALA A 1 82 ? 6.959 -12.506 -10.835 1.00 83.25 82 ALA A C 1
ATOM 615 O O . ALA A 1 82 ? 7.700 -11.585 -10.478 1.00 83.25 82 ALA A O 1
ATOM 616 N N . ARG A 1 83 ? 7.327 -13.796 -10.772 1.00 82.94 83 ARG A N 1
ATOM 617 C CA . ARG A 1 83 ? 8.559 -14.311 -10.149 1.00 82.94 83 ARG A CA 1
ATOM 618 C C . ARG A 1 83 ? 8.734 -13.821 -8.707 1.00 82.94 83 ARG A C 1
ATOM 620 O O . ARG A 1 83 ? 9.845 -13.515 -8.276 1.00 82.94 83 ARG A O 1
ATOM 627 N N . VAL A 1 84 ? 7.629 -13.729 -7.967 1.00 81.88 84 VAL A N 1
ATOM 628 C CA . VAL A 1 84 ? 7.613 -13.313 -6.559 1.00 81.88 84 VAL A CA 1
ATOM 629 C C . VAL A 1 84 ? 7.321 -14.530 -5.695 1.00 81.88 84 VAL A C 1
ATOM 631 O O . VAL A 1 84 ? 6.270 -15.152 -5.818 1.00 81.88 84 VAL A O 1
ATOM 634 N N . ALA A 1 85 ? 8.235 -14.852 -4.783 1.00 80.50 85 ALA A N 1
ATOM 635 C CA . ALA A 1 85 ? 7.989 -15.869 -3.772 1.00 80.50 85 ALA A CA 1
ATOM 636 C C . ALA A 1 85 ? 7.094 -15.284 -2.668 1.00 80.50 85 ALA A C 1
ATOM 638 O O . ALA A 1 85 ? 7.553 -14.495 -1.845 1.00 80.50 85 ALA A O 1
ATOM 639 N N . VAL A 1 86 ? 5.817 -15.667 -2.656 1.00 78.69 86 VAL A N 1
ATOM 640 C CA . VAL A 1 86 ? 4.860 -15.274 -1.612 1.00 78.69 86 VAL A CA 1
ATOM 641 C C . VAL A 1 86 ? 4.773 -16.409 -0.593 1.00 78.69 86 VAL A C 1
ATOM 643 O O . VAL A 1 86 ? 3.975 -17.334 -0.735 1.00 78.69 86 VAL A O 1
ATOM 646 N N . GLY A 1 87 ? 5.642 -16.375 0.416 1.00 77.62 87 GLY A N 1
ATOM 647 C CA . GLY A 1 87 ? 5.718 -17.406 1.450 1.00 77.62 87 GLY A CA 1
ATOM 648 C C . GLY A 1 87 ? 6.068 -16.830 2.819 1.00 77.62 87 GLY A C 1
ATOM 649 O O . GLY A 1 87 ? 6.756 -15.821 2.916 1.00 77.62 87 GLY A O 1
ATOM 650 N N . GLY A 1 88 ? 5.590 -17.487 3.877 1.00 81.81 88 GLY A N 1
ATOM 651 C CA . GLY A 1 88 ? 5.897 -17.125 5.262 1.00 81.81 88 GLY A CA 1
ATOM 652 C C . GLY A 1 88 ? 5.093 -15.948 5.822 1.00 81.81 88 GLY A C 1
ATOM 653 O O . GLY A 1 88 ? 4.010 -15.609 5.332 1.00 81.81 88 GLY A O 1
ATOM 654 N N . GLU A 1 89 ? 5.631 -15.354 6.892 1.00 88.38 89 GLU A N 1
ATOM 655 C CA . GLU A 1 89 ? 5.027 -14.202 7.562 1.00 88.38 89 GLU A CA 1
ATOM 656 C C . GLU A 1 89 ? 5.110 -12.955 6.673 1.00 88.38 89 GLU A C 1
ATOM 658 O O . GLU A 1 89 ? 6.108 -12.735 5.992 1.00 88.38 89 GLU A O 1
ATOM 663 N N . HIS A 1 90 ? 4.073 -12.127 6.706 1.00 89.31 90 HIS A N 1
ATOM 664 C CA . HIS A 1 90 ? 4.014 -10.838 6.036 1.00 89.31 90 HIS A CA 1
ATOM 665 C C . HIS A 1 90 ? 3.432 -9.787 6.973 1.00 89.31 90 HIS A C 1
ATOM 667 O O . HIS A 1 90 ? 2.578 -10.069 7.823 1.00 89.31 90 HIS A O 1
ATOM 673 N N . GLU A 1 91 ? 3.856 -8.551 6.767 1.00 91.38 91 GLU A N 1
ATOM 674 C CA . GLU A 1 91 ? 3.321 -7.386 7.444 1.00 91.38 91 GLU A CA 1
ATOM 675 C C . GLU A 1 91 ? 2.570 -6.527 6.429 1.00 91.38 91 GLU A C 1
ATOM 677 O O . GLU A 1 91 ? 3.135 -6.055 5.444 1.00 91.38 91 GLU A O 1
ATOM 682 N N . VAL A 1 92 ? 1.262 -6.381 6.640 1.00 93.31 92 VAL A N 1
ATOM 683 C CA . VAL A 1 92 ? 0.380 -5.597 5.775 1.00 93.31 92 VAL A CA 1
ATOM 684 C C . VAL A 1 92 ? 0.206 -4.227 6.398 1.00 93.31 92 VAL A C 1
ATOM 686 O O . VAL A 1 92 ? -0.242 -4.125 7.541 1.00 93.31 92 VAL A O 1
ATOM 689 N N . VAL A 1 93 ? 0.555 -3.178 5.658 1.00 94.12 93 VAL A N 1
ATOM 690 C CA . VAL A 1 93 ? 0.514 -1.802 6.155 1.00 94.12 93 VAL A CA 1
ATOM 691 C C . VAL A 1 93 ? -0.339 -0.943 5.236 1.00 94.12 93 VAL A C 1
ATOM 693 O O . VAL A 1 93 ? -0.043 -0.814 4.052 1.00 94.12 93 VAL A O 1
ATOM 696 N N . ALA A 1 94 ? -1.392 -0.351 5.790 1.00 94.56 94 ALA A N 1
ATOM 697 C CA . ALA A 1 94 ? -2.224 0.641 5.123 1.00 94.56 94 ALA A CA 1
ATOM 698 C C . ALA A 1 94 ? -1.737 2.049 5.487 1.00 94.56 94 ALA A C 1
ATOM 700 O O . ALA A 1 94 ? -1.500 2.324 6.664 1.00 94.56 94 ALA A O 1
ATOM 701 N N . PHE A 1 95 ? -1.624 2.941 4.504 1.00 93.56 95 PHE A N 1
ATOM 702 C CA . PHE A 1 95 ? -1.128 4.307 4.682 1.00 93.56 95 PHE A CA 1
ATOM 703 C C . PHE A 1 95 ? -2.194 5.359 4.374 1.00 93.56 95 PHE A C 1
ATOM 705 O O . PHE A 1 95 ? -2.962 5.250 3.416 1.00 93.56 95 PHE A O 1
ATOM 712 N N . ALA A 1 96 ? -2.188 6.436 5.152 1.00 92.19 96 ALA A N 1
ATOM 713 C CA . ALA A 1 96 ? -2.912 7.661 4.870 1.00 92.19 96 ALA A CA 1
ATOM 714 C C . ALA A 1 96 ? -1.953 8.852 4.884 1.00 92.19 96 ALA A C 1
ATOM 716 O O . ALA A 1 96 ? -1.234 9.094 5.855 1.00 92.19 96 ALA A O 1
ATOM 717 N N . PHE A 1 97 ? -2.022 9.588 3.783 1.00 90.25 97 PHE A N 1
ATOM 718 C CA . PHE A 1 97 ? -1.263 10.787 3.471 1.00 90.25 97 PHE A CA 1
ATOM 719 C C . PHE A 1 97 ? -2.211 11.985 3.441 1.00 90.25 97 PHE A C 1
ATOM 721 O O . PHE A 1 97 ? -3.400 11.808 3.138 1.00 90.25 97 PHE A O 1
ATOM 728 N N . GLU A 1 98 ? -1.701 13.176 3.741 1.00 86.38 98 GLU A N 1
ATOM 729 C CA . GLU A 1 98 ? -2.490 14.412 3.694 1.00 86.38 98 GLU A CA 1
ATOM 730 C C . GLU A 1 98 ? -2.530 14.975 2.270 1.00 86.38 98 GLU A C 1
ATOM 732 O O . GLU A 1 98 ? -3.615 15.305 1.789 1.00 86.38 98 GLU A O 1
ATOM 737 N N . SER A 1 99 ? -1.394 14.977 1.562 1.00 84.50 99 SER A N 1
ATOM 738 C CA . SER A 1 99 ? -1.260 15.602 0.234 1.00 84.50 99 SER A CA 1
ATOM 739 C C . SER A 1 99 ? -1.143 14.611 -0.931 1.00 84.50 99 SER A C 1
ATOM 741 O O . SER A 1 99 ? -0.896 15.031 -2.055 1.00 84.50 99 SER A O 1
ATOM 743 N N . ASP A 1 100 ? -1.324 13.310 -0.675 1.00 85.12 100 ASP A N 1
ATOM 744 C CA . ASP A 1 100 ? -1.206 12.217 -1.658 1.00 85.12 100 ASP A CA 1
ATOM 745 C C . ASP A 1 100 ? 0.116 12.240 -2.459 1.00 85.12 100 ASP A C 1
ATOM 747 O O . ASP A 1 100 ? 0.151 12.640 -3.627 1.00 85.12 100 ASP A O 1
ATOM 751 N N . PRO A 1 101 ? 1.239 11.824 -1.848 1.00 86.56 101 PRO A N 1
ATOM 752 C CA . PRO A 1 101 ? 2.539 11.888 -2.490 1.00 86.56 101 PRO A CA 1
ATOM 753 C C . PRO A 1 101 ? 2.630 10.975 -3.717 1.00 86.56 101 PRO A C 1
ATOM 755 O O . PRO A 1 101 ? 1.951 9.947 -3.807 1.00 86.56 101 PRO A O 1
ATOM 758 N N . PRO A 1 102 ? 3.544 11.280 -4.656 1.00 86.31 102 PRO A N 1
ATOM 759 C CA . PRO A 1 102 ? 3.731 10.462 -5.843 1.00 86.31 102 PRO A CA 1
ATOM 760 C C . PRO A 1 102 ? 4.082 9.017 -5.464 1.00 86.31 102 PRO A C 1
ATOM 762 O O . PRO A 1 102 ? 5.056 8.757 -4.759 1.00 86.31 102 PRO A O 1
ATOM 765 N N . SER A 1 103 ? 3.334 8.053 -6.006 1.00 84.19 103 SER A N 1
ATOM 766 C CA . SER A 1 103 ? 3.472 6.621 -5.684 1.00 84.19 103 SER A CA 1
ATOM 767 C C . SER A 1 103 ? 4.893 6.074 -5.860 1.00 84.19 103 SER A C 1
ATOM 769 O O . SER A 1 103 ? 5.322 5.203 -5.107 1.00 84.19 103 SER A O 1
ATOM 771 N N . ARG A 1 104 ? 5.661 6.616 -6.816 1.00 83.19 104 ARG A N 1
ATOM 772 C CA . ARG A 1 104 ? 7.071 6.252 -7.040 1.00 83.19 104 ARG A CA 1
ATOM 773 C C . ARG A 1 104 ? 7.965 6.610 -5.852 1.00 83.19 104 ARG A C 1
ATOM 775 O O . ARG A 1 104 ? 8.856 5.830 -5.532 1.00 83.19 104 ARG A O 1
ATOM 782 N N . LEU A 1 105 ? 7.722 7.750 -5.201 1.00 87.94 105 LEU A N 1
ATOM 783 C CA . LEU A 1 105 ? 8.471 8.174 -4.017 1.00 87.94 105 LEU A CA 1
ATOM 784 C C . LEU A 1 105 ? 8.217 7.201 -2.864 1.00 87.94 105 LEU A C 1
ATOM 786 O O . LEU A 1 105 ? 9.166 6.647 -2.314 1.00 87.94 105 LEU A O 1
ATOM 790 N N . VAL A 1 106 ? 6.945 6.911 -2.578 1.00 88.00 106 VAL A N 1
ATOM 791 C CA . VAL A 1 106 ? 6.554 5.964 -1.522 1.00 88.00 106 VAL A CA 1
ATOM 792 C C . VAL A 1 106 ? 7.151 4.581 -1.786 1.00 88.00 106 VAL A C 1
ATOM 794 O O . VAL A 1 106 ? 7.835 4.031 -0.928 1.00 88.00 106 VAL A O 1
ATOM 797 N N . GLN A 1 107 ? 6.992 4.059 -3.005 1.00 85.81 107 GLN A N 1
ATOM 798 C CA . GLN A 1 107 ? 7.573 2.783 -3.424 1.00 85.81 107 GLN A CA 1
ATOM 799 C C . GLN A 1 107 ? 9.099 2.747 -3.239 1.00 85.81 107 GLN A C 1
ATOM 801 O O . GLN A 1 107 ? 9.640 1.745 -2.771 1.00 85.81 107 GLN A O 1
ATOM 806 N N . SER A 1 108 ? 9.797 3.829 -3.600 1.00 85.94 108 SER A N 1
ATOM 807 C CA . SER A 1 108 ? 11.254 3.919 -3.459 1.00 85.94 108 SER A CA 1
ATOM 808 C C . SER A 1 108 ? 11.701 3.935 -1.995 1.00 85.94 108 SER A C 1
ATOM 810 O O . SER A 1 108 ? 12.663 3.252 -1.652 1.00 85.94 108 SER A O 1
ATOM 812 N N . SER A 1 109 ? 10.967 4.631 -1.122 1.00 88.44 109 SER A N 1
ATOM 813 C CA . SER A 1 109 ? 11.247 4.688 0.315 1.00 88.44 109 SER A CA 1
ATOM 814 C C . SER A 1 109 ? 11.001 3.330 0.988 1.00 88.44 109 SER A C 1
ATOM 816 O O . SER A 1 109 ? 11.859 2.834 1.720 1.00 88.44 109 SER A O 1
ATOM 818 N N . LEU A 1 110 ? 9.895 2.654 0.641 1.00 87.75 110 LEU A N 1
ATOM 819 C CA . LEU A 1 110 ? 9.590 1.285 1.082 1.00 87.75 110 LEU A CA 1
ATOM 820 C C . LEU A 1 110 ? 10.679 0.285 0.659 1.00 87.75 110 LEU A C 1
ATOM 822 O O . LEU A 1 110 ? 11.139 -0.525 1.469 1.00 87.75 110 LEU A O 1
ATOM 826 N N . GLY A 1 111 ? 11.108 0.346 -0.606 1.00 86.25 111 GLY A N 1
ATOM 827 C CA . GLY A 1 111 ? 12.168 -0.512 -1.137 1.00 86.25 111 GLY A CA 1
ATOM 828 C C . GLY A 1 111 ? 13.525 -0.242 -0.485 1.00 86.25 111 GLY A C 1
ATOM 829 O O . GLY A 1 111 ? 14.238 -1.180 -0.139 1.00 86.25 111 GLY A O 1
ATOM 830 N N . ALA A 1 112 ? 13.866 1.027 -0.248 1.00 86.62 112 ALA A N 1
ATOM 831 C CA . ALA A 1 112 ? 15.101 1.404 0.436 1.00 86.62 112 ALA A CA 1
ATOM 832 C C . ALA A 1 112 ? 15.126 0.948 1.904 1.00 86.62 112 ALA A C 1
ATOM 834 O O . ALA A 1 112 ? 16.184 0.583 2.409 1.00 86.62 112 ALA A O 1
ATOM 835 N N . PHE A 1 113 ? 13.977 0.955 2.586 1.00 86.75 113 PHE A N 1
ATOM 836 C CA . PHE A 1 113 ? 13.874 0.525 3.980 1.00 86.75 113 PHE A CA 1
ATOM 837 C C . PHE A 1 113 ? 13.977 -0.994 4.144 1.00 86.75 113 PHE A C 1
ATOM 839 O O . PHE A 1 113 ? 14.667 -1.481 5.035 1.00 86.75 113 PHE A O 1
ATOM 846 N N . THR A 1 114 ? 13.288 -1.746 3.287 1.00 83.06 114 THR A N 1
ATOM 847 C CA . THR A 1 114 ? 13.264 -3.216 3.352 1.00 83.06 114 THR A CA 1
ATOM 848 C C . THR A 1 114 ? 14.468 -3.875 2.685 1.00 83.06 114 THR A C 1
ATOM 850 O O . THR A 1 114 ? 14.771 -5.029 2.978 1.00 83.06 114 THR A O 1
ATOM 853 N N . GLY A 1 115 ? 15.133 -3.173 1.763 1.00 79.19 115 GLY A N 1
ATOM 854 C CA . GLY A 1 115 ? 16.196 -3.721 0.921 1.00 79.19 115 GLY A CA 1
ATOM 855 C C . GLY A 1 115 ? 15.703 -4.678 -0.173 1.00 79.19 115 GLY A C 1
ATOM 856 O O . GLY A 1 115 ? 16.524 -5.235 -0.899 1.00 79.19 115 GLY A O 1
ATOM 857 N N . ILE A 1 116 ? 14.387 -4.884 -0.306 1.00 78.62 116 ILE A N 1
ATOM 858 C CA . ILE A 1 116 ? 13.761 -5.829 -1.243 1.00 78.62 116 ILE A CA 1
ATOM 859 C C . ILE A 1 116 ? 12.547 -5.143 -1.899 1.00 78.62 116 ILE A C 1
ATOM 861 O O . ILE A 1 116 ? 11.902 -4.304 -1.273 1.00 78.62 116 ILE A O 1
ATOM 865 N N . PRO A 1 117 ? 12.190 -5.457 -3.158 1.00 71.25 117 PRO A N 1
ATOM 866 C CA . PRO A 1 117 ? 10.978 -4.919 -3.766 1.00 71.25 117 PRO A CA 1
ATOM 867 C C . PRO A 1 117 ? 9.713 -5.264 -2.960 1.00 71.25 117 PRO A C 1
ATOM 869 O O . PRO A 1 117 ? 9.370 -6.431 -2.787 1.00 71.25 117 PRO A O 1
ATOM 872 N N . VAL A 1 118 ? 9.003 -4.232 -2.501 1.00 82.50 118 VAL A N 1
ATOM 873 C CA . VAL A 1 118 ? 7.731 -4.338 -1.765 1.00 82.50 118 VAL A CA 1
ATOM 874 C C . VAL A 1 118 ? 6.563 -4.335 -2.752 1.00 82.50 118 VAL A C 1
ATOM 876 O O . VAL A 1 118 ? 6.557 -3.548 -3.699 1.00 82.50 118 VAL A O 1
ATOM 879 N N . LEU A 1 119 ? 5.552 -5.180 -2.548 1.00 82.56 119 LEU A N 1
ATOM 880 C CA . LEU A 1 119 ? 4.311 -5.083 -3.322 1.00 82.56 119 LEU A CA 1
ATOM 881 C C . LEU A 1 119 ? 3.434 -3.988 -2.710 1.00 82.56 119 LEU A C 1
ATOM 883 O O . LEU A 1 119 ? 3.070 -4.075 -1.541 1.00 82.56 119 LEU A O 1
ATOM 887 N N . MET A 1 120 ? 3.098 -2.964 -3.493 1.00 84.56 120 MET A N 1
ATOM 888 C CA . MET A 1 120 ? 2.245 -1.862 -3.050 1.00 84.56 120 MET A CA 1
ATOM 889 C C . MET A 1 120 ? 1.096 -1.635 -4.025 1.00 84.56 120 MET A C 1
ATOM 891 O O . MET A 1 120 ? 1.285 -1.551 -5.243 1.00 84.56 120 MET A O 1
ATOM 895 N N . ASP A 1 121 ? -0.095 -1.475 -3.464 1.00 84.00 121 ASP A N 1
ATOM 896 C CA . ASP A 1 121 ? -1.235 -0.910 -4.151 1.00 84.00 121 ASP A CA 1
ATOM 897 C C . ASP A 1 121 ? -1.317 0.560 -3.751 1.00 84.00 121 ASP A C 1
ATOM 899 O O . ASP A 1 121 ? -1.437 0.903 -2.580 1.00 84.00 121 ASP A O 1
ATOM 903 N N . HIS A 1 122 ? -1.227 1.436 -4.741 1.00 74.56 122 HIS A N 1
ATOM 904 C CA . HIS A 1 122 ? -1.280 2.882 -4.568 1.00 74.56 122 HIS A CA 1
ATOM 905 C C . HIS A 1 122 ? -2.725 3.384 -4.480 1.00 74.56 122 HIS A C 1
ATOM 907 O O . HIS A 1 122 ? -2.950 4.431 -3.883 1.00 74.56 122 HIS A O 1
ATOM 913 N N . VAL A 1 123 ? -3.695 2.634 -5.021 1.00 74.00 123 VAL A N 1
ATOM 914 C CA . VAL A 1 123 ? -5.123 2.968 -4.936 1.00 74.00 123 VAL A CA 1
ATOM 915 C C . VAL A 1 123 ? -5.645 2.601 -3.554 1.00 74.00 123 VAL A C 1
ATOM 917 O O . VAL A 1 123 ? -6.191 3.449 -2.856 1.00 74.00 123 VAL A O 1
ATOM 920 N N . ALA A 1 124 ? -5.404 1.361 -3.118 1.00 72.06 124 ALA A N 1
ATOM 921 C CA . ALA A 1 124 ? -5.746 0.941 -1.760 1.00 72.06 124 ALA A CA 1
ATOM 922 C C . ALA A 1 124 ? -4.801 1.534 -0.693 1.00 72.06 124 ALA A C 1
ATOM 924 O O . ALA A 1 124 ? -5.122 1.500 0.492 1.00 72.06 124 ALA A O 1
ATOM 925 N N . ARG A 1 125 ? -3.642 2.075 -1.104 1.00 85.31 125 ARG A N 1
ATOM 926 C CA . ARG A 1 125 ? -2.534 2.532 -0.240 1.00 85.31 125 ARG A CA 1
ATOM 927 C C . ARG A 1 125 ? -2.084 1.463 0.756 1.00 85.31 125 ARG A C 1
ATOM 929 O O . ARG A 1 125 ? -1.792 1.758 1.914 1.00 85.31 125 ARG A O 1
ATOM 936 N N . ILE A 1 126 ? -2.016 0.220 0.289 1.00 89.81 126 ILE A N 1
ATOM 937 C CA . ILE A 1 126 ? -1.590 -0.935 1.078 1.00 89.81 126 ILE A CA 1
ATOM 938 C C . ILE A 1 126 ? -0.245 -1.421 0.555 1.00 89.81 126 ILE A C 1
ATOM 940 O O . ILE A 1 126 ? -0.093 -1.658 -0.642 1.00 89.81 126 ILE A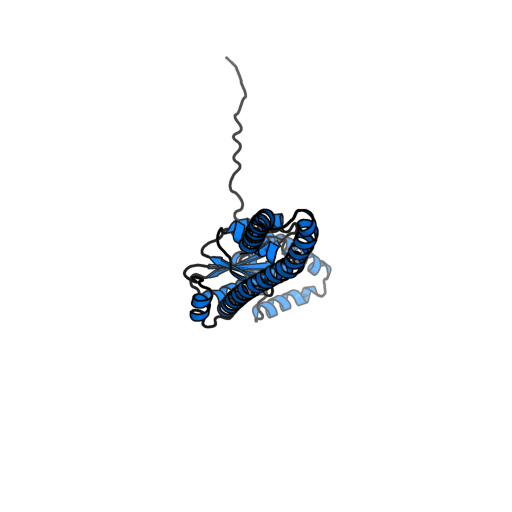 O 1
ATOM 944 N N . ALA A 1 127 ? 0.717 -1.603 1.453 1.00 90.94 127 ALA A N 1
ATOM 945 C CA . ALA A 1 127 ? 1.972 -2.280 1.171 1.00 90.94 127 ALA A CA 1
ATOM 946 C C . ALA A 1 127 ? 2.029 -3.633 1.884 1.00 90.94 127 ALA A C 1
ATOM 948 O O . ALA A 1 127 ? 1.626 -3.764 3.041 1.00 90.94 127 ALA A O 1
ATOM 949 N N . LEU A 1 128 ? 2.569 -4.626 1.186 1.00 89.88 128 LEU A N 1
ATOM 950 C CA . LEU A 1 128 ? 2.847 -5.956 1.700 1.00 89.88 128 LEU A CA 1
ATOM 951 C C . LEU A 1 128 ? 4.357 -6.110 1.886 1.00 89.88 128 LEU A C 1
ATOM 953 O O . LEU A 1 128 ? 5.103 -6.213 0.909 1.00 89.88 128 LEU A O 1
ATOM 957 N N . LEU A 1 129 ? 4.797 -6.129 3.139 1.00 88.88 129 LEU A N 1
ATOM 958 C CA . LEU A 1 129 ? 6.199 -6.265 3.512 1.00 88.88 129 LEU A CA 1
ATOM 959 C C . LEU A 1 129 ? 6.499 -7.733 3.853 1.00 88.88 129 LEU A C 1
ATOM 961 O O . LEU A 1 129 ? 5.729 -8.352 4.595 1.00 88.88 129 LEU A O 1
ATOM 965 N N . PRO A 1 130 ? 7.594 -8.311 3.336 1.00 83.81 130 PRO A N 1
ATOM 966 C CA . PRO A 1 130 ? 7.974 -9.674 3.674 1.00 83.81 130 PRO A CA 1
ATOM 967 C C . PRO A 1 130 ? 8.480 -9.753 5.121 1.00 83.81 130 PRO A C 1
ATOM 969 O O . PRO A 1 130 ? 9.271 -8.921 5.571 1.00 83.81 130 PRO A O 1
ATOM 972 N N . GLY A 1 131 ? 8.059 -10.786 5.846 1.00 83.81 131 GLY A N 1
ATOM 973 C CA . GLY A 1 131 ? 8.491 -11.056 7.212 1.00 83.81 131 GLY A CA 1
ATOM 974 C C . GLY A 1 131 ? 8.008 -10.026 8.231 1.00 83.81 131 GLY A C 1
ATOM 975 O O . GLY A 1 131 ? 6.974 -9.376 8.074 1.00 83.81 131 GLY A O 1
ATOM 976 N N . ARG A 1 132 ? 8.777 -9.897 9.314 1.00 80.94 132 ARG A N 1
ATOM 977 C CA . ARG A 1 132 ? 8.563 -8.873 10.340 1.00 80.94 132 ARG A CA 1
ATOM 978 C C . ARG A 1 132 ? 9.350 -7.629 9.985 1.00 80.94 132 ARG A C 1
ATOM 980 O O . ARG A 1 132 ? 10.571 -7.691 9.870 1.00 80.94 132 ARG A O 1
ATOM 987 N N . SER A 1 133 ? 8.650 -6.512 9.885 1.00 83.31 133 SER A N 1
ATOM 988 C CA . SER A 1 133 ? 9.232 -5.216 9.573 1.00 83.31 133 SER A CA 1
ATOM 989 C C . SER A 1 133 ? 9.094 -4.265 10.760 1.00 83.31 133 SER A C 1
ATOM 991 O O . SER A 1 133 ? 8.133 -4.315 11.530 1.00 83.31 133 SER A O 1
ATOM 993 N N . ASP A 1 134 ? 10.065 -3.371 10.926 1.00 88.19 134 ASP A N 1
ATOM 994 C CA . ASP A 1 134 ? 9.933 -2.255 11.862 1.00 88.19 134 ASP A CA 1
ATOM 995 C C . ASP A 1 134 ? 9.043 -1.170 11.238 1.00 88.19 134 ASP A C 1
ATOM 997 O O . ASP A 1 134 ? 9.522 -0.202 10.650 1.00 88.19 134 ASP A O 1
ATOM 1001 N N . VAL A 1 135 ? 7.723 -1.366 11.315 1.00 88.25 135 VAL A N 1
ATOM 1002 C CA . VAL A 1 135 ? 6.747 -0.422 10.746 1.00 88.25 135 VAL A CA 1
ATOM 1003 C C . VAL A 1 135 ? 6.858 0.981 11.355 1.00 88.25 135 VAL A C 1
ATOM 1005 O O . VAL A 1 135 ? 6.807 1.941 10.590 1.00 88.25 135 VAL A O 1
ATOM 1008 N N . PRO A 1 136 ? 7.057 1.164 12.676 1.00 88.81 136 PRO A N 1
ATOM 1009 C CA . PRO A 1 136 ? 7.324 2.490 13.229 1.00 88.81 136 PRO A CA 1
ATOM 1010 C C . PRO A 1 136 ? 8.533 3.185 12.586 1.00 88.81 136 PRO A C 1
ATOM 1012 O O . PRO A 1 136 ? 8.430 4.355 12.212 1.00 88.81 136 PRO A O 1
ATOM 1015 N N . GLY A 1 137 ? 9.652 2.473 12.410 1.00 88.69 137 GLY A N 1
ATOM 1016 C CA . GLY A 1 137 ? 10.831 3.000 11.716 1.00 88.69 137 GLY A CA 1
ATOM 1017 C C . GLY A 1 137 ? 10.561 3.327 10.245 1.00 88.69 137 GLY A C 1
ATOM 1018 O O . GLY A 1 137 ? 11.010 4.363 9.749 1.00 88.69 137 GLY A O 1
ATOM 1019 N N . LEU A 1 138 ? 9.773 2.491 9.566 1.00 90.50 138 LEU A N 1
ATOM 1020 C CA . LEU A 1 138 ? 9.356 2.712 8.183 1.00 90.50 138 LEU A CA 1
ATOM 1021 C C . LEU A 1 138 ? 8.503 3.976 8.036 1.00 90.50 138 LEU A C 1
ATOM 1023 O O . LEU A 1 138 ? 8.746 4.775 7.135 1.00 90.50 138 LEU A O 1
ATOM 1027 N N . VAL A 1 139 ? 7.526 4.173 8.923 1.00 91.50 139 VAL A N 1
ATOM 1028 C CA . VAL A 1 139 ? 6.661 5.363 8.925 1.00 91.50 139 VAL A CA 1
ATOM 1029 C C . VAL A 1 139 ? 7.490 6.617 9.168 1.00 91.50 139 VAL A C 1
ATOM 1031 O O . VAL A 1 139 ? 7.382 7.559 8.393 1.00 91.50 139 VAL A O 1
ATOM 1034 N N . ALA A 1 140 ? 8.390 6.606 10.154 1.00 90.81 140 ALA A N 1
ATOM 1035 C CA . ALA A 1 140 ? 9.275 7.741 10.419 1.00 90.81 140 ALA A CA 1
ATOM 1036 C C . ALA A 1 140 ? 10.185 8.073 9.220 1.00 90.81 140 ALA A C 1
ATOM 1038 O O . ALA A 1 140 ? 10.474 9.241 8.947 1.00 90.81 140 ALA A O 1
ATOM 1039 N N . ARG A 1 141 ? 10.642 7.055 8.478 1.00 90.25 141 ARG A N 1
ATOM 1040 C CA . ARG A 1 141 ? 11.420 7.264 7.252 1.00 90.25 141 ARG A CA 1
ATOM 1041 C C . ARG A 1 141 ? 10.567 7.856 6.132 1.00 90.25 141 ARG A C 1
ATOM 1043 O O . ARG A 1 141 ? 11.009 8.804 5.489 1.00 90.25 141 ARG A O 1
ATOM 1050 N N . LEU A 1 142 ? 9.358 7.337 5.935 1.00 91.31 142 LEU A N 1
ATOM 1051 C CA . LEU A 1 142 ? 8.407 7.854 4.953 1.00 91.31 142 LEU A CA 1
ATOM 1052 C C . LEU A 1 142 ? 8.020 9.305 5.240 1.00 91.31 142 LEU A C 1
ATOM 1054 O O . LEU A 1 142 ? 8.003 10.104 4.313 1.00 91.31 142 LEU A O 1
ATOM 1058 N N . GLU A 1 143 ? 7.780 9.672 6.500 1.00 92.50 143 GLU A N 1
ATOM 1059 C CA . GLU A 1 143 ? 7.514 11.063 6.895 1.00 92.50 143 GLU A CA 1
ATOM 1060 C C . GLU A 1 143 ? 8.662 11.992 6.494 1.00 92.50 143 GLU A C 1
ATOM 1062 O O . GLU A 1 143 ? 8.435 13.082 5.971 1.00 92.50 143 GLU A O 1
ATOM 1067 N N . LYS A 1 144 ? 9.910 11.546 6.676 1.00 91.81 144 LYS A N 1
ATOM 1068 C CA . LYS A 1 144 ? 11.091 12.312 6.267 1.00 91.81 144 LYS A CA 1
ATOM 1069 C C . LYS A 1 144 ? 11.209 12.442 4.748 1.00 91.81 144 LYS A C 1
ATOM 1071 O O . LYS A 1 144 ? 11.567 13.512 4.265 1.00 91.81 144 LYS A O 1
ATOM 1076 N N . ASP A 1 145 ? 10.965 11.358 4.017 1.00 91.50 145 ASP A N 1
ATOM 1077 C CA . ASP A 1 145 ? 11.140 11.321 2.563 1.00 91.50 145 ASP A CA 1
ATOM 1078 C C . ASP A 1 145 ? 10.000 12.057 1.832 1.00 91.50 145 ASP A C 1
ATOM 1080 O O . ASP A 1 145 ? 10.237 12.687 0.803 1.00 91.50 145 ASP A O 1
ATOM 1084 N N . VAL A 1 146 ? 8.774 12.000 2.365 1.00 90.62 146 VAL A N 1
ATOM 1085 C CA . VAL A 1 146 ? 7.599 12.703 1.824 1.00 90.62 146 VAL A CA 1
ATOM 1086 C C . VAL A 1 146 ? 7.535 14.157 2.303 1.00 90.62 146 VAL A C 1
ATOM 1088 O O . VAL A 1 146 ? 7.069 15.021 1.563 1.00 90.62 146 VAL A O 1
ATOM 1091 N N . GLY A 1 147 ? 8.023 14.448 3.511 1.00 91.25 147 GLY A N 1
ATOM 1092 C CA . GLY A 1 147 ? 7.980 15.785 4.105 1.00 91.25 147 GLY A CA 1
ATOM 1093 C C . GLY A 1 147 ? 6.632 16.154 4.730 1.00 91.25 147 GLY A C 1
ATOM 1094 O O . GLY A 1 147 ? 6.398 17.328 5.007 1.00 91.25 147 GLY A O 1
ATOM 1095 N N . GLU A 1 148 ? 5.753 15.178 4.967 1.00 91.31 148 GLU A N 1
ATOM 1096 C CA . GLU A 1 148 ? 4.463 15.376 5.631 1.00 91.31 148 GLU A CA 1
ATOM 1097 C C . GLU A 1 148 ? 4.200 14.279 6.677 1.00 91.31 148 GLU A C 1
ATOM 1099 O O . GLU A 1 148 ? 4.804 13.204 6.598 1.00 91.31 148 GLU A O 1
ATOM 1104 N N . PRO A 1 149 ? 3.305 14.514 7.652 1.00 90.81 149 PRO A N 1
ATOM 1105 C CA . PRO A 1 149 ? 2.969 13.505 8.646 1.00 90.81 149 PRO A CA 1
ATOM 1106 C C . PRO A 1 149 ? 2.200 12.326 8.038 1.00 90.81 149 PRO A C 1
ATOM 1108 O O . PRO A 1 149 ? 1.253 12.511 7.271 1.00 90.81 149 PRO A O 1
ATOM 1111 N N . VAL A 1 150 ? 2.547 11.103 8.436 1.00 91.81 150 VAL A N 1
ATOM 1112 C CA . VAL A 1 150 ? 1.978 9.877 7.862 1.00 91.81 150 VAL A CA 1
ATOM 1113 C C . VAL A 1 150 ? 1.234 9.103 8.940 1.00 91.81 150 VAL A C 1
ATOM 1115 O O . VAL A 1 150 ? 1.745 8.830 10.025 1.00 91.81 150 VAL A O 1
ATOM 1118 N N . ARG A 1 151 ? -0.002 8.700 8.638 1.00 93.50 151 ARG A N 1
ATOM 1119 C CA . ARG A 1 151 ? -0.734 7.728 9.459 1.00 93.50 151 ARG A CA 1
ATOM 1120 C C . ARG A 1 151 ? -0.631 6.370 8.799 1.00 93.50 151 ARG A C 1
ATOM 1122 O O . ARG A 1 151 ? -0.920 6.241 7.613 1.00 93.50 151 ARG A O 1
ATOM 1129 N N . ALA A 1 152 ? -0.267 5.358 9.566 1.00 94.31 152 ALA A N 1
ATOM 1130 C CA . ALA A 1 152 ? -0.231 3.993 9.080 1.00 94.31 152 ALA A CA 1
ATOM 1131 C C . ALA A 1 152 ? -0.899 3.045 10.066 1.00 94.31 152 ALA A C 1
ATOM 1133 O O . ALA A 1 152 ? -0.825 3.238 11.280 1.00 94.31 152 ALA A O 1
ATOM 1134 N N . ALA A 1 153 ? -1.521 1.999 9.540 1.00 93.75 153 ALA A N 1
ATOM 1135 C CA . ALA A 1 153 ? -2.020 0.890 10.330 1.00 93.75 153 ALA A CA 1
ATOM 1136 C C . ALA A 1 153 ? -1.401 -0.413 9.839 1.00 93.75 153 ALA A C 1
ATOM 1138 O O . ALA A 1 153 ? -1.359 -0.653 8.634 1.00 93.75 153 ALA A O 1
ATOM 1139 N N . ALA A 1 154 ? -0.938 -1.249 10.763 1.00 94.06 154 ALA A N 1
ATOM 1140 C CA . ALA A 1 154 ? -0.269 -2.504 10.454 1.00 94.06 154 ALA A CA 1
ATOM 1141 C C . ALA A 1 154 ? -1.035 -3.706 11.008 1.00 94.06 154 ALA A C 1
ATOM 1143 O O . ALA A 1 154 ? -1.467 -3.702 12.162 1.00 94.06 154 ALA A O 1
ATOM 1144 N N . ALA A 1 155 ? -1.116 -4.764 10.210 1.00 93.12 155 ALA A N 1
ATOM 1145 C CA . ALA A 1 155 ? -1.633 -6.065 10.606 1.00 93.12 155 ALA A CA 1
ATOM 1146 C C . ALA A 1 155 ? -0.680 -7.169 10.142 1.00 93.12 155 ALA A C 1
ATOM 1148 O O . ALA A 1 155 ? 0.032 -7.036 9.144 1.00 93.12 155 ALA A O 1
ATOM 1149 N N . ARG A 1 156 ? -0.645 -8.272 10.889 1.00 92.19 156 ARG A N 1
ATOM 1150 C CA . ARG A 1 156 ? 0.258 -9.392 10.609 1.00 92.19 156 ARG A CA 1
ATOM 1151 C C . ARG A 1 156 ? -0.476 -10.522 9.918 1.00 92.19 156 ARG A C 1
ATOM 1153 O O . ARG A 1 156 ? -1.596 -10.857 10.287 1.00 92.19 156 ARG A O 1
ATOM 1160 N N . SER A 1 157 ? 0.222 -11.162 8.994 1.00 90.62 157 SER A N 1
ATOM 1161 C CA . SER A 1 157 ? -0.215 -12.378 8.331 1.00 90.62 157 SER A CA 1
ATOM 1162 C C . SER A 1 157 ? 0.848 -13.451 8.519 1.00 90.62 157 SER A C 1
ATOM 1164 O O . SER A 1 157 ? 1.982 -13.253 8.107 1.00 90.62 157 SER A O 1
ATOM 1166 N N . SER A 1 158 ? 0.530 -14.582 9.146 1.00 86.25 158 SER A N 1
ATOM 1167 C CA . SER A 1 158 ? 1.491 -15.690 9.304 1.00 86.25 158 SER A CA 1
ATOM 1168 C C . SER A 1 158 ? 1.625 -16.552 8.047 1.00 86.25 158 SER A C 1
ATOM 1170 O O . SER A 1 158 ? 2.627 -17.240 7.867 1.00 86.25 158 SER A O 1
ATOM 1172 N N . VAL A 1 159 ? 0.608 -16.513 7.184 1.00 87.94 159 VAL A N 1
ATOM 1173 C CA . VAL A 1 159 ? 0.527 -17.259 5.926 1.00 87.94 159 VAL A CA 1
ATOM 1174 C C . VAL A 1 159 ? -0.046 -16.367 4.826 1.00 87.94 159 VAL A C 1
ATOM 1176 O O . VAL A 1 159 ? -0.816 -15.456 5.133 1.00 87.94 159 VAL A O 1
ATOM 1179 N N . PRO A 1 160 ? 0.245 -16.626 3.543 1.00 85.62 160 PRO A N 1
ATOM 1180 C CA . PRO A 1 160 ? -0.305 -15.826 2.450 1.00 85.62 160 PRO A CA 1
ATOM 1181 C C . PRO A 1 160 ? -1.839 -15.768 2.411 1.00 85.62 160 PRO A C 1
ATOM 1183 O O . PRO A 1 160 ? -2.412 -14.714 2.159 1.00 85.62 160 PRO A O 1
ATOM 1186 N N . ALA A 1 161 ? -2.517 -16.867 2.759 1.00 86.00 161 ALA A N 1
ATOM 1187 C CA . ALA A 1 161 ? -3.981 -16.931 2.798 1.00 86.00 161 ALA A CA 1
ATOM 1188 C C . ALA A 1 161 ? -4.619 -15.946 3.801 1.00 86.00 161 ALA A C 1
ATOM 1190 O O . ALA A 1 161 ? -5.780 -15.575 3.653 1.00 86.00 161 ALA A O 1
ATOM 1191 N N . ALA A 1 162 ? -3.869 -15.498 4.813 1.00 88.50 162 ALA A N 1
ATOM 1192 C CA . ALA A 1 162 ? -4.345 -14.527 5.794 1.00 88.50 162 ALA A CA 1
ATOM 1193 C C . ALA A 1 162 ? -4.095 -13.065 5.370 1.00 88.50 162 ALA A C 1
ATOM 1195 O O . ALA A 1 162 ? -4.593 -12.158 6.043 1.00 88.50 162 ALA A O 1
ATOM 1196 N N . ILE A 1 163 ? -3.410 -12.813 4.241 1.00 91.50 163 ILE A N 1
ATOM 1197 C CA . ILE A 1 163 ? -3.070 -11.455 3.780 1.00 91.50 163 ILE A CA 1
ATOM 1198 C C . ILE A 1 163 ? -4.334 -10.627 3.565 1.00 91.50 163 ILE A C 1
ATOM 1200 O O . ILE A 1 163 ? -4.381 -9.485 4.012 1.00 91.50 163 ILE A O 1
ATOM 1204 N N . SER A 1 164 ? -5.380 -11.207 2.967 1.00 92.06 164 SER A N 1
ATOM 1205 C CA . SER A 1 164 ? -6.654 -10.505 2.783 1.00 92.06 164 SER A CA 1
ATOM 1206 C C . SER A 1 164 ? -7.258 -10.062 4.118 1.00 92.06 164 SER A C 1
ATOM 1208 O O . SER A 1 164 ? -7.620 -8.898 4.291 1.00 92.06 164 SER A O 1
ATOM 1210 N N . SER A 1 165 ? -7.305 -10.959 5.111 1.00 89.94 165 SER A N 1
ATOM 1211 C CA . SER A 1 165 ? -7.842 -10.615 6.433 1.00 89.94 165 SER A CA 1
ATOM 1212 C C . SER A 1 165 ? -7.012 -9.540 7.142 1.00 89.94 165 SER A C 1
ATOM 1214 O O . SER A 1 165 ? -7.583 -8.612 7.719 1.00 89.94 165 SER A O 1
ATOM 1216 N N . ALA A 1 166 ? -5.681 -9.609 7.029 1.00 92.06 166 ALA A N 1
ATOM 1217 C CA . ALA A 1 166 ? -4.769 -8.616 7.584 1.00 92.06 166 ALA A CA 1
ATOM 1218 C C . ALA A 1 166 ? -4.933 -7.254 6.889 1.00 92.06 166 ALA A C 1
ATOM 1220 O O . ALA A 1 166 ? -4.999 -6.226 7.556 1.00 92.06 166 ALA A O 1
ATOM 1221 N N . ALA A 1 167 ? -5.089 -7.228 5.564 1.00 92.31 167 ALA A N 1
ATOM 1222 C CA . ALA A 1 167 ? -5.353 -6.007 4.807 1.00 92.31 167 ALA A CA 1
ATOM 1223 C C . ALA A 1 167 ? -6.651 -5.323 5.242 1.00 92.31 167 ALA A C 1
ATOM 1225 O O . ALA A 1 167 ? -6.671 -4.114 5.482 1.00 92.31 167 ALA A O 1
ATOM 1226 N N . GLN A 1 168 ? -7.724 -6.098 5.409 1.00 90.75 168 GLN A N 1
ATOM 1227 C CA . GLN A 1 168 ? -8.991 -5.569 5.903 1.00 90.75 168 GLN A CA 1
ATOM 1228 C C . GLN A 1 168 ? -8.875 -5.038 7.339 1.00 90.75 168 GLN A C 1
ATOM 1230 O O . GLN A 1 168 ? -9.486 -4.024 7.670 1.00 90.75 168 GLN A O 1
ATOM 1235 N N . GLU A 1 169 ? -8.115 -5.710 8.209 1.00 90.50 169 GLU A N 1
ATOM 1236 C CA . GLU A 1 169 ? -7.859 -5.237 9.572 1.00 90.50 169 GLU A CA 1
ATOM 1237 C C . GLU A 1 169 ? -7.076 -3.922 9.579 1.00 90.50 169 GLU A C 1
ATOM 1239 O O . GLU A 1 169 ? -7.523 -2.960 10.205 1.00 90.50 169 GLU A O 1
ATOM 1244 N N . ALA A 1 170 ? -5.969 -3.849 8.837 1.00 92.94 170 ALA A N 1
ATOM 1245 C CA . ALA A 1 170 ? -5.171 -2.637 8.697 1.00 92.94 170 ALA A CA 1
ATOM 1246 C C . ALA A 1 170 ? -6.018 -1.467 8.166 1.00 92.94 170 ALA A C 1
ATOM 1248 O O . ALA A 1 170 ? -6.003 -0.387 8.754 1.00 92.94 170 ALA A O 1
ATOM 1249 N N . GLY A 1 171 ? -6.829 -1.690 7.126 1.00 91.12 171 GLY A N 1
ATOM 1250 C CA . GLY A 1 171 ? -7.752 -0.679 6.599 1.00 91.12 171 GLY A CA 1
ATOM 1251 C C . GLY A 1 171 ? -8.762 -0.190 7.644 1.00 91.12 171 GLY A C 1
ATOM 1252 O O . GLY A 1 171 ? -8.883 1.012 7.874 1.00 91.12 171 GLY A O 1
ATOM 1253 N N . ARG A 1 172 ? -9.425 -1.110 8.363 1.00 88.94 172 ARG A N 1
ATOM 1254 C CA . ARG A 1 172 ? -10.384 -0.755 9.428 1.00 88.94 172 ARG A CA 1
ATOM 1255 C C . ARG A 1 172 ? -9.740 0.044 10.561 1.00 88.94 172 ARG A C 1
ATOM 1257 O O . ARG A 1 172 ? -10.352 0.993 11.057 1.00 88.94 172 ARG A O 1
ATOM 1264 N N . VAL A 1 173 ? -8.533 -0.336 10.981 1.00 89.81 173 VAL A N 1
ATOM 1265 C CA . VAL A 1 173 ? -7.768 0.380 12.013 1.00 89.81 173 VAL A CA 1
ATOM 1266 C C . VAL A 1 173 ? -7.401 1.777 11.522 1.00 89.81 173 VAL A C 1
ATOM 1268 O O . VAL A 1 173 ? -7.629 2.744 12.246 1.00 89.81 173 VAL A O 1
ATOM 1271 N N . LEU A 1 174 ? -6.902 1.908 10.290 1.00 91.56 174 LEU A N 1
ATOM 1272 C CA . LEU A 1 174 ? -6.543 3.202 9.712 1.00 91.56 174 LEU A CA 1
ATOM 1273 C C . LEU A 1 174 ? -7.750 4.141 9.639 1.00 91.56 174 LEU A C 1
ATOM 1275 O O . LEU A 1 174 ? -7.663 5.294 10.066 1.00 91.56 174 LEU A O 1
ATOM 1279 N N . ASP A 1 175 ? -8.890 3.647 9.161 1.00 89.12 175 ASP A N 1
ATOM 1280 C CA . ASP A 1 175 ? -10.123 4.427 9.083 1.00 89.12 175 ASP A CA 1
ATOM 1281 C C . ASP A 1 175 ? -10.605 4.872 10.464 1.00 89.12 175 ASP A C 1
ATOM 1283 O O . ASP A 1 175 ? -11.037 6.012 10.644 1.00 89.12 175 ASP A O 1
ATOM 1287 N N . LEU A 1 176 ? -10.510 3.994 11.464 1.00 85.62 176 LEU A N 1
ATOM 1288 C CA . LEU A 1 176 ? -10.868 4.323 12.839 1.00 85.62 176 LEU A CA 1
ATOM 1289 C C . LEU A 1 176 ? -9.950 5.406 13.417 1.00 85.62 176 LEU A C 1
ATOM 1291 O O . LEU A 1 176 ? -10.442 6.399 13.946 1.00 85.62 176 LEU A O 1
ATOM 1295 N N . VAL A 1 177 ? -8.635 5.252 13.274 1.00 88.62 177 VAL A N 1
ATOM 1296 C CA . VAL A 1 177 ? -7.622 6.224 13.721 1.00 88.62 177 VAL A CA 1
ATOM 1297 C C . VAL A 1 177 ? -7.859 7.592 13.076 1.00 88.62 177 VAL A C 1
ATOM 1299 O O . VAL A 1 177 ? -7.802 8.611 13.769 1.00 88.62 177 VAL A O 1
ATOM 1302 N N . ARG A 1 178 ? -8.188 7.624 11.777 1.00 88.06 178 ARG A N 1
ATOM 1303 C CA . ARG A 1 178 ? -8.536 8.858 11.056 1.00 88.06 178 ARG A CA 1
ATOM 1304 C C . ARG A 1 178 ? -9.806 9.504 11.604 1.00 88.06 178 ARG A C 1
ATOM 1306 O O . ARG A 1 178 ? -9.788 10.697 11.886 1.00 88.06 178 ARG A O 1
ATOM 1313 N N . ARG A 1 179 ? -10.884 8.734 11.797 1.00 84.88 179 ARG A N 1
ATOM 1314 C CA . 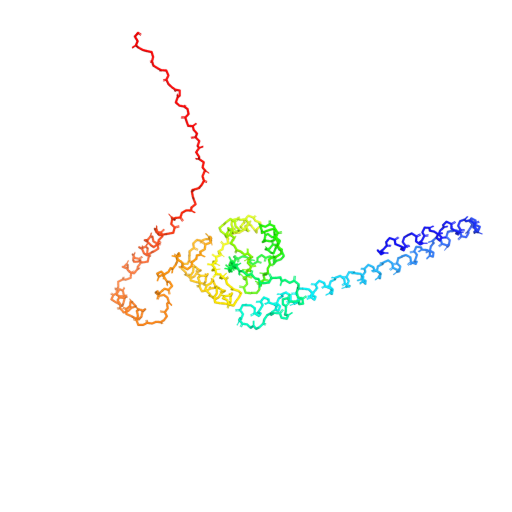ARG A 1 179 ? -12.149 9.249 12.362 1.00 84.88 179 ARG A CA 1
ATOM 1315 C C . ARG A 1 179 ? -11.989 9.779 13.784 1.00 84.88 179 ARG A C 1
ATOM 1317 O O . ARG A 1 179 ? -12.639 10.750 14.144 1.00 84.88 179 ARG A O 1
ATOM 1324 N N . LEU A 1 180 ? -11.123 9.154 14.576 1.00 82.50 180 LEU A N 1
ATOM 1325 C CA . LEU A 1 180 ? -10.817 9.571 15.944 1.00 82.50 180 LEU A CA 1
ATOM 1326 C C . LEU A 1 180 ? -9.839 10.755 16.016 1.00 82.50 180 LEU A C 1
ATOM 1328 O O . LEU A 1 180 ? -9.467 11.153 17.116 1.00 82.50 180 LEU A O 1
ATOM 1332 N N . GLY A 1 181 ? -9.368 11.285 14.879 1.00 82.25 181 GLY A N 1
ATOM 1333 C CA . GLY A 1 181 ? -8.426 12.407 14.852 1.00 82.25 181 GLY A CA 1
ATOM 1334 C C . GLY A 1 181 ? -7.089 12.097 15.530 1.00 82.25 181 GLY A C 1
ATOM 1335 O O . GLY A 1 181 ? -6.416 13.002 16.021 1.00 82.25 181 GLY A O 1
ATOM 1336 N N . ARG A 1 182 ? -6.695 10.818 15.595 1.00 82.50 182 ARG A N 1
ATOM 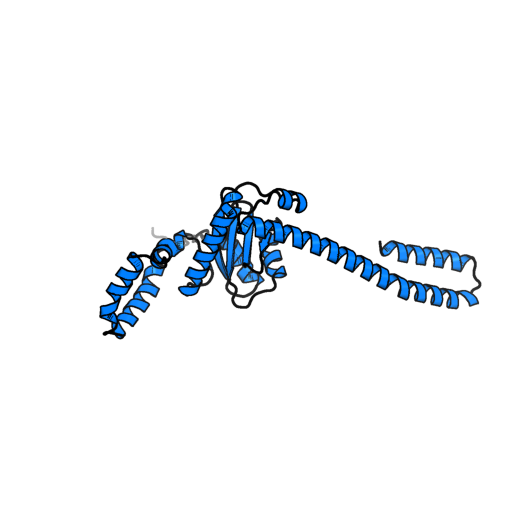1337 C CA . ARG A 1 182 ? -5.450 10.409 16.252 1.00 82.50 182 ARG A CA 1
ATOM 1338 C C . ARG A 1 182 ? -4.241 11.048 15.544 1.00 82.50 182 ARG A C 1
ATOM 1340 O O . ARG A 1 182 ? -4.278 11.257 14.320 1.00 82.50 182 ARG A O 1
ATOM 1347 N N . PRO A 1 183 ? -3.170 11.373 16.292 1.00 85.81 183 PRO A N 1
ATOM 1348 C CA . PRO A 1 183 ? -1.989 11.993 15.709 1.00 85.81 183 PRO A CA 1
ATOM 1349 C C . PRO A 1 183 ? -1.337 11.084 14.649 1.00 85.81 183 PRO A C 1
ATOM 1351 O O . PRO A 1 183 ? -1.571 9.874 14.641 1.00 85.81 183 PRO A O 1
ATOM 1354 N N . PRO A 1 184 ? -0.528 11.644 13.741 1.00 88.31 184 PRO A N 1
ATOM 1355 C CA . PRO A 1 184 ? 0.311 10.874 12.824 1.00 88.31 184 PRO A CA 1
ATOM 1356 C C . PRO A 1 184 ? 1.162 9.822 13.550 1.00 88.31 184 PRO A C 1
ATOM 1358 O O . PRO A 1 184 ? 1.535 10.010 14.711 1.00 88.31 184 PRO A O 1
ATOM 1361 N N . GLY A 1 185 ? 1.405 8.688 12.893 1.00 89.38 185 GLY A N 1
ATOM 1362 C CA . GLY A 1 185 ? 2.105 7.547 13.478 1.00 89.38 185 GLY A CA 1
ATOM 1363 C C . GLY A 1 185 ? 1.600 6.184 13.003 1.00 89.38 185 GLY A C 1
ATOM 1364 O O . GLY A 1 185 ? 0.684 6.072 12.186 1.00 89.38 185 GLY A O 1
ATOM 1365 N N . CYS A 1 186 ? 2.221 5.133 13.541 1.00 90.50 186 CYS A N 1
ATOM 1366 C CA . CYS A 1 186 ? 1.873 3.737 13.286 1.00 90.50 186 CYS A CA 1
ATOM 1367 C C . CYS A 1 186 ? 0.913 3.206 14.357 1.00 90.50 186 CYS A C 1
ATOM 1369 O O . CYS A 1 186 ? 1.185 3.344 15.549 1.00 90.50 186 CYS A O 1
ATOM 1371 N N . TYR A 1 187 ? -0.145 2.524 13.923 1.00 88.88 187 TYR A N 1
ATOM 1372 C CA . TYR A 1 187 ? -1.164 1.922 14.777 1.00 88.88 187 TYR A CA 1
ATOM 1373 C C . TYR A 1 187 ? -1.364 0.443 14.452 1.00 88.88 187 TYR A C 1
ATOM 1375 O O . TYR A 1 187 ? -1.232 0.005 13.310 1.00 88.88 187 TYR A O 1
ATOM 1383 N N . ARG A 1 188 ? -1.730 -0.339 15.456 1.00 89.56 188 ARG A N 1
ATOM 1384 C CA . ARG A 1 188 ? -2.219 -1.712 15.317 1.00 89.56 188 ARG A CA 1
ATOM 1385 C C . ARG A 1 188 ? -3.599 -1.841 15.932 1.00 89.56 188 ARG A C 1
ATOM 1387 O O . ARG A 1 188 ? -4.047 -0.958 16.661 1.00 89.56 188 ARG A O 1
ATOM 1394 N N . LEU A 1 189 ? -4.260 -2.971 15.682 1.00 81.62 189 LEU A N 1
ATOM 1395 C CA . LEU A 1 189 ? -5.543 -3.261 16.316 1.00 81.62 189 LEU A CA 1
ATOM 1396 C C . LEU A 1 189 ? -5.456 -3.164 17.848 1.00 81.62 189 LEU A C 1
ATOM 1398 O O . LEU A 1 189 ? -6.353 -2.599 18.462 1.00 81.62 189 LEU A O 1
ATOM 1402 N N . ASP A 1 190 ? -4.354 -3.621 18.451 1.00 77.81 190 ASP A N 1
ATOM 1403 C CA . ASP A 1 190 ? -4.114 -3.535 19.899 1.00 77.81 190 ASP A CA 1
ATOM 1404 C C . ASP A 1 190 ? -4.128 -2.093 20.443 1.00 77.81 190 ASP A C 1
ATOM 1406 O O . ASP A 1 190 ? -4.496 -1.875 21.599 1.00 77.81 190 ASP A O 1
ATOM 1410 N N . ASP A 1 191 ? -3.774 -1.101 19.618 1.00 75.06 191 ASP A N 1
ATOM 1411 C CA . ASP A 1 191 ? -3.720 0.313 20.013 1.00 75.06 191 ASP A CA 1
ATOM 1412 C C . ASP A 1 191 ? -5.103 0.979 20.019 1.00 75.06 191 ASP A C 1
ATOM 1414 O O . ASP A 1 191 ? -5.291 2.011 20.665 1.00 75.06 191 ASP A O 1
ATOM 1418 N N . VAL A 1 192 ? -6.071 0.389 19.311 1.00 70.19 192 VAL A N 1
ATOM 1419 C CA . VAL A 1 192 ? -7.444 0.900 19.154 1.00 70.19 192 VAL A CA 1
ATOM 1420 C C . VAL A 1 192 ? -8.500 -0.151 19.489 1.00 70.19 192 VAL A C 1
ATOM 1422 O O . VAL A 1 192 ? -9.650 -0.042 19.067 1.00 70.19 192 VAL A O 1
ATOM 1425 N N . LEU A 1 193 ? -8.123 -1.207 20.216 1.00 69.25 193 LEU A N 1
ATOM 1426 C CA . LEU A 1 193 ? -8.956 -2.396 20.395 1.00 69.25 193 LEU A CA 1
ATOM 1427 C C . LEU A 1 193 ? -10.304 -2.054 21.038 1.00 69.25 193 LEU A C 1
ATOM 1429 O O . LEU A 1 193 ? -11.337 -2.584 20.634 1.00 69.25 193 LEU A O 1
ATOM 1433 N N . LEU A 1 194 ? -10.301 -1.146 22.017 1.00 63.34 194 LEU A N 1
ATOM 1434 C CA . LEU A 1 194 ? -11.512 -0.704 22.702 1.00 63.34 194 LEU A CA 1
ATOM 1435 C C . LEU A 1 194 ? -12.412 0.090 21.751 1.00 63.34 194 LEU A C 1
ATOM 1437 O O . LEU A 1 194 ? -13.588 -0.224 21.607 1.00 63.34 194 LEU A O 1
ATOM 1441 N N . GLU A 1 195 ? -11.859 1.080 21.063 1.00 66.88 195 GLU A N 1
ATOM 1442 C CA . GLU A 1 195 ? -12.576 1.928 20.115 1.00 66.88 195 GLU A CA 1
ATOM 1443 C C . GLU A 1 195 ? -13.097 1.133 18.916 1.00 66.88 195 GLU A C 1
ATOM 1445 O O . GLU A 1 195 ? -14.180 1.418 18.413 1.00 66.88 195 GLU A O 1
ATOM 1450 N N . HIS A 1 196 ? -12.375 0.097 18.491 1.00 59.09 196 HIS A N 1
ATOM 1451 C CA . HIS A 1 196 ? -12.799 -0.810 17.431 1.00 59.09 196 HIS A CA 1
ATOM 1452 C C . HIS A 1 196 ? -13.987 -1.679 17.865 1.00 59.09 196 HIS A C 1
ATOM 1454 O O . HIS A 1 196 ? -14.917 -1.873 17.083 1.00 59.09 196 HIS A O 1
ATOM 1460 N N . GLN A 1 197 ? -14.000 -2.172 19.109 1.00 64.75 197 GLN A N 1
ATOM 1461 C CA . GLN A 1 197 ? -15.164 -2.885 19.655 1.00 64.75 197 GLN A CA 1
ATOM 1462 C C . GLN A 1 197 ? -16.366 -1.955 19.839 1.00 64.75 197 GLN A C 1
ATOM 1464 O O . GLN A 1 197 ? -17.497 -2.363 19.591 1.00 64.75 197 GLN A O 1
ATOM 1469 N N . LEU A 1 198 ? -16.123 -0.702 20.224 1.00 64.06 198 LEU A N 1
ATOM 1470 C CA . LEU A 1 198 ? -17.169 0.303 20.377 1.00 64.06 198 LEU A CA 1
ATOM 1471 C C . LEU A 1 198 ? -17.749 0.751 19.032 1.00 64.06 198 LEU A C 1
ATOM 1473 O O . LEU A 1 198 ? -18.954 0.909 18.940 1.00 64.06 198 LEU A O 1
ATOM 1477 N N . ALA A 1 199 ? -16.933 0.913 17.988 1.00 63.69 199 ALA A N 1
ATOM 1478 C CA . ALA A 1 199 ? -17.370 1.359 16.661 1.00 63.69 199 ALA A CA 1
ATOM 1479 C C . ALA A 1 199 ? -18.060 0.266 15.822 1.00 63.69 199 ALA A C 1
ATOM 1481 O O . ALA A 1 199 ? -18.542 0.547 14.721 1.00 63.69 199 ALA A O 1
ATOM 1482 N N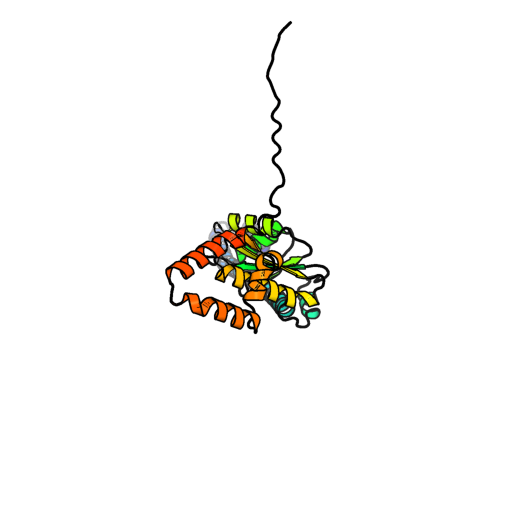 . ARG A 1 200 ? -18.102 -0.984 16.301 1.00 64.69 200 ARG A N 1
ATOM 1483 C CA . ARG A 1 200 ? -18.839 -2.061 15.636 1.00 64.69 200 ARG A CA 1
ATOM 1484 C C . ARG A 1 200 ? -20.349 -1.835 15.825 1.00 64.69 200 ARG A C 1
ATOM 1486 O O . ARG A 1 200 ? -20.786 -1.687 16.965 1.00 64.69 200 ARG A O 1
ATOM 1493 N N . PRO A 1 201 ? -21.168 -1.845 14.756 1.00 55.19 201 PRO A N 1
ATOM 1494 C CA . PRO A 1 201 ? -22.617 -1.822 14.913 1.00 55.19 201 PRO A CA 1
ATOM 1495 C C . PRO A 1 201 ? -23.056 -3.084 15.668 1.00 55.19 201 PRO A C 1
ATOM 1497 O O . PRO A 1 201 ? -22.781 -4.205 15.241 1.00 55.19 201 PRO A O 1
ATOM 1500 N N . GLY A 1 202 ? -23.686 -2.892 16.823 1.00 64.06 202 GLY A N 1
ATOM 1501 C CA . GLY A 1 202 ? -24.168 -3.960 17.693 1.00 64.06 202 GLY A CA 1
ATOM 1502 C C . GLY A 1 202 ? -24.867 -3.396 18.928 1.00 64.06 202 GLY A C 1
ATOM 1503 O O . GLY A 1 202 ? -24.769 -2.199 19.210 1.00 64.06 202 GLY A O 1
ATOM 1504 N N . ASP A 1 203 ? -25.545 -4.261 19.683 1.00 56.28 203 ASP A N 1
ATOM 1505 C CA . ASP A 1 203 ? -26.371 -3.880 20.841 1.00 56.28 203 ASP A CA 1
ATOM 1506 C C . ASP A 1 203 ? -25.613 -3.034 21.876 1.00 56.28 203 ASP A C 1
ATOM 1508 O O . ASP A 1 203 ? -26.189 -2.161 22.525 1.00 56.28 203 ASP A O 1
ATOM 1512 N N . GLY A 1 204 ? -24.298 -3.243 21.998 1.00 64.31 204 GLY A N 1
ATOM 1513 C CA . GLY A 1 204 ? -23.424 -2.448 22.860 1.00 64.31 204 GLY A CA 1
ATOM 1514 C C . GLY A 1 204 ? -23.339 -0.972 22.457 1.00 64.31 204 GLY A C 1
ATOM 1515 O O . GLY A 1 204 ? -23.445 -0.112 23.328 1.00 64.31 204 GLY A O 1
ATOM 1516 N N . LEU A 1 205 ? -23.208 -0.664 21.160 1.00 66.44 205 LEU A N 1
ATOM 1517 C CA . LEU A 1 205 ? -23.176 0.716 20.654 1.00 66.44 205 LEU A CA 1
ATOM 1518 C C . LEU A 1 205 ? -24.532 1.399 20.875 1.00 66.44 205 LEU A C 1
ATOM 1520 O O . LEU A 1 205 ? -24.570 2.529 21.348 1.00 66.44 205 LEU A O 1
ATOM 1524 N N . VAL A 1 206 ? -25.640 0.703 20.590 1.00 68.56 206 VAL A N 1
ATOM 1525 C CA . VAL A 1 206 ? -27.004 1.230 20.795 1.00 68.56 206 VAL A CA 1
ATOM 1526 C C . VAL A 1 206 ? -27.241 1.551 22.269 1.00 68.56 206 VAL A C 1
ATOM 1528 O O . VAL A 1 206 ? -27.764 2.610 22.607 1.00 68.56 206 VAL A O 1
ATOM 1531 N N . ARG A 1 207 ? -26.808 0.662 23.166 1.00 66.25 207 ARG A N 1
ATOM 1532 C CA . ARG A 1 207 ? -26.967 0.845 24.609 1.00 66.25 207 ARG A CA 1
ATOM 1533 C C . ARG A 1 207 ? -26.063 1.945 25.165 1.00 66.25 207 ARG A C 1
ATOM 1535 O O . ARG A 1 207 ? -26.498 2.689 26.036 1.00 66.25 207 ARG A O 1
ATOM 1542 N N . LEU A 1 208 ? -24.844 2.089 24.647 1.00 72.00 208 LEU A N 1
ATOM 1543 C CA . LEU A 1 208 ? -23.952 3.199 24.992 1.00 72.00 208 LEU A CA 1
ATOM 1544 C C . LEU A 1 208 ? -24.462 4.539 24.459 1.00 72.00 208 LEU A C 1
ATOM 1546 O O . LEU A 1 208 ? -24.401 5.526 25.183 1.00 72.00 208 LEU A O 1
ATOM 1550 N N . ALA A 1 209 ? -25.013 4.577 23.244 1.00 74.94 209 ALA A N 1
ATOM 1551 C CA . ALA A 1 209 ? -25.680 5.762 22.714 1.00 74.94 209 ALA A CA 1
ATOM 1552 C C . ALA A 1 209 ? -26.876 6.151 23.596 1.00 74.94 209 ALA A C 1
ATOM 1554 O O . ALA A 1 209 ? -26.978 7.300 24.008 1.00 74.94 209 ALA A O 1
ATOM 1555 N N . ALA A 1 210 ? -27.697 5.178 24.009 1.00 80.12 210 ALA A N 1
ATOM 1556 C CA . ALA A 1 210 ? -28.817 5.418 24.918 1.00 80.12 210 ALA A CA 1
ATOM 1557 C C . ALA A 1 210 ? -28.389 5.982 26.287 1.00 80.12 210 ALA A C 1
ATOM 1559 O O . ALA A 1 210 ? -29.131 6.752 26.892 1.00 80.12 210 ALA A O 1
ATOM 1560 N N . MET A 1 211 ? -27.189 5.643 26.774 1.00 77.38 211 MET A N 1
ATOM 1561 C CA . MET A 1 211 ? -26.625 6.237 27.995 1.00 77.38 211 MET A CA 1
ATOM 1562 C C . MET A 1 211 ? -26.211 7.704 27.818 1.00 77.38 211 MET A C 1
ATOM 1564 O O . MET A 1 211 ? -26.076 8.410 28.816 1.00 77.38 211 MET A O 1
ATOM 1568 N N . LEU A 1 212 ? -26.001 8.161 26.581 1.00 81.38 212 LEU A N 1
ATOM 1569 C CA . LEU A 1 212 ? -25.686 9.553 26.262 1.00 81.38 212 LEU A CA 1
ATOM 1570 C C . LEU A 1 212 ? -26.941 10.404 26.024 1.00 81.38 212 LEU A C 1
ATOM 1572 O O . LEU A 1 212 ? -26.837 11.620 26.145 1.00 81.38 212 LEU A O 1
ATOM 1576 N N . ASN A 1 213 ? -28.112 9.802 25.768 1.00 83.12 213 ASN A N 1
ATOM 1577 C CA . ASN A 1 213 ? -29.377 10.530 25.569 1.00 83.12 213 ASN A CA 1
ATOM 1578 C C . ASN A 1 213 ? -29.676 11.566 26.676 1.00 83.12 213 ASN A C 1
ATOM 1580 O O . ASN A 1 213 ? -30.046 12.687 26.342 1.00 83.12 213 ASN A O 1
ATOM 1584 N N . PRO A 1 214 ? -29.463 11.282 27.981 1.00 82.62 214 PRO A N 1
ATOM 1585 C CA . PRO A 1 214 ? -29.708 12.274 29.034 1.00 82.62 214 PRO A CA 1
ATOM 1586 C C . PRO A 1 214 ? -28.768 13.489 28.984 1.00 82.62 214 PRO A C 1
ATOM 1588 O O . PRO A 1 214 ? -29.032 14.503 29.621 1.00 82.62 214 PRO A O 1
ATOM 1591 N N . LEU A 1 215 ? -27.645 13.397 28.265 1.00 79.00 215 LEU A N 1
ATOM 1592 C CA . LEU A 1 215 ? -26.687 14.493 28.115 1.00 79.00 215 LEU A CA 1
ATOM 1593 C C . LEU A 1 215 ? -27.054 15.442 26.965 1.00 79.00 215 LEU A C 1
ATOM 1595 O O . LEU A 1 215 ? -26.453 16.512 26.874 1.00 79.00 215 LEU A O 1
ATOM 1599 N N . GLU A 1 216 ? -28.038 15.103 26.121 1.00 77.25 216 GLU A N 1
ATOM 1600 C CA . GLU A 1 216 ? -28.547 16.003 25.072 1.00 77.25 216 GLU A CA 1
ATOM 1601 C C . GLU A 1 216 ? -29.134 17.292 25.665 1.00 77.25 216 GLU A C 1
ATOM 1603 O O . GLU A 1 216 ? -28.967 18.373 25.101 1.00 77.25 216 GLU A O 1
ATOM 1608 N N . GLU A 1 217 ? -29.730 17.202 26.856 1.00 83.88 217 GLU A N 1
ATOM 1609 C CA . GLU A 1 217 ? -30.271 18.343 27.604 1.00 83.88 217 GLU A CA 1
ATOM 1610 C C . GLU A 1 217 ? -29.175 19.195 28.279 1.00 83.88 217 GLU A C 1
ATOM 1612 O O . GLU A 1 217 ? -29.440 20.290 28.786 1.00 83.88 217 GLU A O 1
ATOM 1617 N N . HIS A 1 218 ? -27.920 18.728 28.278 1.00 85.25 218 HIS A N 1
ATOM 1618 C CA . HIS A 1 218 ? -26.798 19.366 28.970 1.00 85.25 218 HIS A CA 1
ATOM 1619 C C . HIS A 1 218 ? -25.549 19.500 28.073 1.00 85.25 218 HIS A C 1
ATOM 1621 O O . HIS A 1 218 ? -24.546 18.805 28.277 1.00 85.25 218 HIS A O 1
ATOM 1627 N N . PRO A 1 219 ? -25.539 20.468 27.130 1.00 80.56 219 PRO A N 1
ATOM 1628 C CA . PRO A 1 219 ? -24.469 20.629 26.138 1.00 80.56 219 PRO A CA 1
ATOM 1629 C C . PRO A 1 219 ? -23.063 20.801 26.733 1.00 80.56 219 PRO A C 1
ATOM 1631 O O . PRO A 1 219 ? -22.077 20.343 26.159 1.00 80.56 219 PRO A O 1
ATOM 1634 N N . TYR A 1 220 ? -22.953 21.422 27.913 1.00 81.75 220 TYR A N 1
ATOM 1635 C CA . TYR A 1 220 ? -21.665 21.621 28.585 1.00 81.75 220 TYR A CA 1
ATOM 1636 C C . TYR A 1 220 ? -21.062 20.308 29.130 1.00 81.75 220 TYR A C 1
ATOM 1638 O O . TYR A 1 220 ? -19.838 20.160 29.182 1.00 81.75 220 TYR A O 1
ATOM 1646 N N . LEU A 1 221 ? -21.900 19.339 29.525 1.00 83.88 221 LEU A N 1
ATOM 1647 C CA . LEU A 1 221 ? -21.450 18.017 29.973 1.00 83.88 221 LEU A CA 1
ATOM 1648 C C . LEU A 1 221 ? -21.008 17.163 28.790 1.00 83.88 221 LEU A C 1
ATOM 1650 O O . LEU A 1 221 ? -20.016 16.446 28.906 1.00 83.88 221 LEU A O 1
ATOM 1654 N N . LEU A 1 222 ? -21.688 17.289 27.648 1.00 82.12 222 LEU A N 1
ATOM 1655 C CA . LEU A 1 222 ? -21.244 16.697 26.387 1.00 82.12 222 LEU A CA 1
ATOM 1656 C C . LEU A 1 222 ? -19.849 17.196 26.000 1.00 82.12 222 LEU A C 1
ATOM 1658 O O . LEU A 1 222 ? -18.978 16.391 25.672 1.00 82.12 222 LEU A O 1
ATOM 1662 N N . GLU A 1 223 ? -19.610 18.503 26.105 1.00 80.19 223 GLU A N 1
ATOM 1663 C CA . GLU A 1 223 ? -18.298 19.088 25.822 1.00 80.19 223 GLU A CA 1
ATOM 1664 C C . GLU A 1 223 ? -17.227 18.609 26.815 1.00 80.19 223 GLU A C 1
ATOM 1666 O O . GLU A 1 223 ? -16.125 18.220 26.430 1.00 80.19 223 GLU A O 1
ATOM 1671 N N . THR A 1 224 ? -17.573 18.525 28.100 1.00 82.88 224 THR A N 1
ATOM 1672 C CA . THR A 1 224 ? -16.669 17.996 29.133 1.00 82.88 224 THR A CA 1
ATOM 1673 C C . THR A 1 224 ? -16.320 16.527 28.881 1.00 82.88 224 THR A C 1
ATOM 1675 O O . THR A 1 224 ? -15.160 16.130 29.013 1.00 82.88 224 THR A O 1
ATOM 1678 N N . LEU A 1 225 ? -17.304 15.714 28.489 1.00 80.31 225 LEU A N 1
ATOM 1679 C CA . LEU A 1 225 ? -17.111 14.306 28.160 1.00 80.31 225 LEU A CA 1
ATOM 1680 C C . LEU A 1 225 ? -16.214 14.136 26.929 1.00 80.31 225 LEU A C 1
ATOM 1682 O O . LEU A 1 225 ? -15.323 13.288 26.960 1.00 80.31 225 LEU A O 1
ATOM 1686 N N . ARG A 1 226 ? -16.387 14.956 25.884 1.00 75.94 226 ARG A N 1
ATOM 1687 C CA . ARG A 1 226 ? -15.500 14.962 24.705 1.00 75.94 226 ARG A CA 1
ATOM 1688 C C . ARG A 1 226 ? -14.053 15.217 25.105 1.00 75.94 226 ARG A C 1
ATOM 1690 O O . ARG A 1 226 ? -13.193 14.374 24.852 1.00 75.94 226 ARG A O 1
ATOM 1697 N N . VAL A 1 227 ? -13.809 16.302 25.838 1.00 77.94 227 VAL A N 1
ATOM 1698 C CA . VAL A 1 227 ? -12.469 16.666 26.323 1.00 77.94 227 VAL A CA 1
ATOM 1699 C C . VAL A 1 227 ? -11.884 15.573 27.226 1.00 77.94 227 VAL A C 1
ATOM 1701 O O . VAL A 1 227 ? -10.685 15.281 27.173 1.00 77.94 227 VAL A O 1
ATOM 1704 N N . PHE A 1 228 ? -12.709 14.937 28.060 1.00 74.06 228 PHE A N 1
ATOM 1705 C CA . PHE A 1 228 ? -12.280 13.839 28.923 1.00 74.06 228 PHE A CA 1
ATOM 1706 C C . PHE A 1 228 ? -11.876 12.593 28.125 1.00 74.06 228 PHE A C 1
ATOM 1708 O O . PHE A 1 228 ? -10.826 12.010 28.399 1.00 74.06 228 PHE A O 1
ATOM 1715 N N . VAL A 1 229 ? -12.665 12.196 27.126 1.00 72.31 229 VAL A N 1
ATOM 1716 C CA . VAL A 1 229 ? -12.386 11.040 26.260 1.00 72.31 229 VAL A CA 1
ATOM 1717 C C . VAL A 1 229 ? -11.115 11.271 25.439 1.00 72.31 229 VAL A C 1
ATOM 1719 O O . VAL A 1 229 ? -10.228 10.411 25.431 1.00 72.31 229 VAL A O 1
ATOM 1722 N N . GLU A 1 230 ? -10.972 12.456 24.843 1.00 66.62 230 GLU A N 1
ATOM 1723 C CA . GLU A 1 230 ? -9.781 12.869 24.089 1.00 66.62 230 GLU A CA 1
ATOM 1724 C C . GLU A 1 230 ? -8.506 12.819 24.942 1.00 66.62 230 GLU A C 1
ATOM 1726 O O . GLU A 1 230 ? -7.445 12.403 24.475 1.00 66.62 230 GLU A O 1
ATOM 1731 N N . ARG A 1 231 ? -8.581 13.192 26.223 1.00 64.00 231 ARG A N 1
ATOM 1732 C CA . ARG A 1 231 ? -7.416 13.198 27.127 1.00 64.00 231 ARG A CA 1
ATOM 1733 C C . ARG A 1 231 ? -7.165 11.847 27.807 1.00 64.00 231 ARG A C 1
ATOM 1735 O O . ARG A 1 231 ? -6.013 11.499 28.069 1.00 64.00 231 ARG A O 1
ATOM 1742 N N . GLY A 1 232 ? -8.214 11.079 28.098 1.00 52.62 232 GLY A N 1
ATOM 1743 C CA . GLY A 1 232 ? -8.175 9.862 28.917 1.00 52.62 232 GLY A CA 1
ATOM 1744 C C . GLY A 1 232 ? -7.791 8.589 28.158 1.00 52.62 232 GLY A C 1
ATOM 1745 O O . GLY A 1 232 ? -7.044 7.761 28.688 1.00 52.62 232 GLY A O 1
ATOM 1746 N N . LEU A 1 233 ? -8.216 8.444 26.898 1.00 53.34 233 LEU A N 1
ATOM 1747 C CA . LEU A 1 233 ? -7.898 7.267 26.071 1.00 53.34 233 LEU A CA 1
ATOM 1748 C C . LEU A 1 233 ? -6.477 7.302 25.476 1.00 53.34 233 LEU A C 1
ATOM 1750 O O . LEU A 1 233 ? -6.015 6.330 24.885 1.00 53.34 233 LEU A O 1
ATOM 1754 N N . ASN A 1 234 ? -5.738 8.398 25.666 1.00 49.94 234 ASN A N 1
ATOM 1755 C CA . ASN A 1 234 ? -4.350 8.562 25.221 1.00 49.94 234 ASN A CA 1
ATOM 1756 C C . ASN A 1 234 ? -3.305 7.907 26.154 1.00 49.94 234 ASN A C 1
ATOM 1758 O O . ASN A 1 234 ? -2.122 7.851 25.818 1.00 49.94 234 ASN A O 1
ATOM 1762 N N . ARG A 1 235 ? -3.701 7.368 27.319 1.00 45.09 235 ARG A N 1
ATOM 1763 C CA . ARG A 1 235 ? -2.750 6.780 28.287 1.00 45.09 235 ARG A CA 1
ATOM 1764 C C . ARG A 1 235 ? -2.229 5.385 27.918 1.00 45.09 235 ARG A C 1
ATOM 1766 O O . ARG A 1 235 ? -1.169 5.011 28.414 1.00 45.09 235 ARG A O 1
ATOM 1773 N N . ARG A 1 236 ? -2.924 4.618 27.066 1.00 43.69 236 ARG A N 1
ATOM 1774 C CA . ARG A 1 236 ? -2.528 3.230 26.731 1.00 43.69 236 ARG A CA 1
ATOM 1775 C C . ARG A 1 236 ? -1.575 3.103 25.533 1.00 43.69 236 ARG A C 1
ATOM 1777 O O . ARG A 1 236 ? -0.911 2.081 25.430 1.00 43.69 236 ARG A O 1
ATOM 1784 N N . GLY A 1 237 ? -1.402 4.155 24.725 1.00 43.59 237 GLY A N 1
ATOM 1785 C CA . GLY A 1 237 ? -0.483 4.169 23.572 1.00 43.59 237 GLY A CA 1
ATOM 1786 C C . GLY A 1 237 ? 0.992 4.442 23.902 1.00 43.59 237 GLY A C 1
ATOM 1787 O O . GLY A 1 237 ? 1.845 4.408 23.021 1.00 43.59 237 GLY A O 1
ATOM 1788 N N . ARG A 1 238 ? 1.352 4.705 25.167 1.00 37.34 238 ARG A N 1
ATOM 1789 C CA . ARG A 1 238 ? 2.748 4.987 25.550 1.00 37.34 238 ARG A CA 1
ATOM 1790 C C . ARG A 1 238 ? 3.473 3.724 26.024 1.00 37.34 238 ARG A C 1
ATOM 1792 O O . ARG A 1 238 ? 3.969 3.677 27.148 1.00 37.34 238 ARG A O 1
ATOM 1799 N N . ARG A 1 239 ? 3.566 2.690 25.177 1.00 34.91 239 ARG A N 1
ATOM 1800 C CA . ARG A 1 239 ? 4.461 1.543 25.424 1.00 34.91 239 ARG A CA 1
ATOM 1801 C C . ARG A 1 239 ? 5.396 1.280 24.235 1.00 34.91 239 ARG A C 1
ATOM 1803 O O . ARG A 1 239 ? 5.050 0.575 23.303 1.00 34.91 239 ARG A O 1
ATOM 1810 N N . ARG A 1 240 ? 6.636 1.762 24.419 1.00 39.25 240 ARG A N 1
ATOM 1811 C CA . ARG A 1 240 ? 7.905 1.486 23.704 1.00 39.25 240 ARG A CA 1
ATOM 1812 C C . ARG A 1 240 ? 8.209 2.271 22.417 1.00 39.25 240 ARG A C 1
ATOM 1814 O O . ARG A 1 240 ? 8.324 1.702 21.345 1.00 39.25 240 ARG A O 1
ATOM 1821 N N . SER A 1 241 ? 8.613 3.525 22.606 1.00 31.02 241 SER A N 1
ATOM 1822 C CA . SER A 1 241 ? 9.824 4.064 21.970 1.00 31.02 241 SER A CA 1
ATOM 1823 C C . SER A 1 241 ? 10.754 4.586 23.071 1.00 31.02 241 SER A C 1
ATOM 1825 O O . SER A 1 241 ? 10.737 5.743 23.481 1.00 31.02 241 SER A O 1
ATOM 1827 N N . ARG A 1 242 ? 11.517 3.672 23.672 1.00 30.56 242 ARG A N 1
ATOM 1828 C CA . ARG A 1 242 ? 12.629 4.043 24.550 1.00 30.56 242 ARG A CA 1
ATOM 1829 C C . ARG A 1 242 ? 13.746 3.031 24.339 1.00 30.56 242 ARG A C 1
ATOM 1831 O O . ARG A 1 242 ? 13.794 2.002 25.003 1.00 30.56 242 ARG A O 1
ATOM 1838 N N . ALA A 1 243 ? 14.599 3.327 23.368 1.00 29.62 243 ALA A N 1
ATOM 1839 C CA . ALA A 1 243 ? 15.922 2.746 23.223 1.00 29.62 243 ALA A CA 1
ATOM 1840 C C . ALA A 1 243 ? 16.904 3.914 23.053 1.00 29.62 243 ALA A C 1
ATOM 1842 O O . ALA A 1 243 ? 16.722 4.729 22.156 1.00 29.62 243 ALA A O 1
ATOM 1843 N N . SER A 1 244 ? 17.862 3.984 23.986 1.00 30.89 244 SER A N 1
ATOM 1844 C CA . SER A 1 244 ? 19.082 4.814 24.035 1.00 30.89 244 SER A CA 1
ATOM 1845 C C . SER A 1 244 ? 18.923 6.314 23.745 1.00 30.89 244 SER A C 1
ATOM 1847 O O . SER A 1 244 ? 18.687 6.723 22.621 1.00 30.89 244 SER A O 1
ATOM 1849 N N . THR A 1 245 ? 19.131 7.185 24.727 1.00 30.44 245 THR A N 1
ATOM 1850 C CA . THR A 1 245 ? 20.498 7.579 25.090 1.00 30.44 245 THR A CA 1
ATOM 1851 C C . THR A 1 245 ? 20.716 7.565 26.603 1.00 30.44 245 THR A C 1
ATOM 1853 O O . THR A 1 245 ? 20.141 8.347 27.356 1.00 30.44 245 THR A O 1
ATOM 1856 N N . ALA A 1 246 ? 21.573 6.648 27.051 1.00 31.72 246 ALA A N 1
ATOM 1857 C CA . ALA A 1 246 ? 22.279 6.791 28.312 1.00 31.72 246 ALA A CA 1
ATOM 1858 C C . ALA A 1 246 ? 23.493 7.685 28.041 1.00 31.72 246 ALA A C 1
ATOM 1860 O O . ALA A 1 246 ? 24.423 7.270 27.352 1.00 31.72 246 ALA A O 1
ATOM 1861 N N . THR A 1 247 ? 23.467 8.916 28.542 1.00 33.41 247 THR A N 1
ATOM 1862 C CA . THR A 1 247 ? 24.664 9.750 28.671 1.00 33.41 247 THR A CA 1
ATOM 1863 C C . THR A 1 247 ? 25.199 9.553 30.091 1.00 33.41 247 THR A C 1
ATOM 1865 O O . THR A 1 247 ? 24.462 9.813 31.047 1.00 33.41 247 THR A O 1
ATOM 1868 N N . PRO A 1 248 ? 26.435 9.058 30.270 1.00 33.56 248 PRO A N 1
ATOM 1869 C CA . PRO A 1 248 ? 27.024 8.887 31.589 1.00 33.56 248 PRO A CA 1
ATOM 1870 C C . PRO A 1 248 ? 27.448 10.257 32.127 1.00 33.56 248 PRO A C 1
ATOM 1872 O O . PRO A 1 248 ? 28.343 10.897 31.582 1.00 33.56 248 PRO A O 1
ATOM 1875 N N . TRP A 1 249 ? 26.808 10.715 33.201 1.00 33.41 249 TRP A N 1
ATOM 1876 C CA . TRP A 1 249 ? 27.329 11.831 33.984 1.00 33.41 249 TRP A CA 1
ATOM 1877 C C . TRP A 1 249 ? 28.389 11.281 34.932 1.00 33.41 249 TRP A C 1
ATOM 1879 O O . TRP A 1 249 ? 28.080 10.646 35.938 1.00 33.41 249 TRP A O 1
ATOM 1889 N N . THR A 1 250 ? 29.652 11.498 34.581 1.00 38.50 250 THR A N 1
ATOM 1890 C CA . THR A 1 250 ? 30.779 11.390 35.503 1.00 38.50 250 THR A CA 1
ATOM 1891 C C . THR A 1 250 ? 30.651 12.489 36.551 1.00 38.50 250 THR A C 1
ATOM 1893 O O . THR A 1 250 ? 30.782 13.674 36.243 1.00 38.50 250 THR A O 1
ATOM 1896 N N . THR A 1 251 ? 30.384 12.097 37.792 1.00 41.25 251 THR A N 1
ATOM 1897 C CA . THR A 1 251 ? 30.498 12.947 38.976 1.00 41.25 251 THR A CA 1
ATOM 1898 C C . THR A 1 251 ? 31.954 13.350 39.175 1.00 41.25 251 THR A C 1
ATOM 1900 O O . THR A 1 251 ? 32.759 12.575 39.687 1.00 41.25 251 THR A O 1
ATOM 1903 N N . GLY A 1 252 ? 32.287 14.573 38.772 1.00 34.94 252 GLY A N 1
ATOM 1904 C CA . GLY A 1 252 ? 33.378 15.329 39.364 1.00 34.94 252 GLY A CA 1
ATOM 1905 C C . GLY A 1 252 ? 32.812 16.168 40.503 1.00 34.94 252 GLY A C 1
ATOM 1906 O O . GLY A 1 252 ? 32.110 17.138 40.246 1.00 34.94 252 GLY A O 1
ATOM 1907 N N . CYS A 1 253 ? 33.098 15.792 41.746 1.00 36.00 253 CYS A N 1
ATOM 1908 C CA . CYS A 1 253 ? 33.201 16.758 42.832 1.00 36.00 253 CYS A CA 1
ATOM 1909 C C . CYS A 1 253 ? 34.157 16.206 43.889 1.00 36.00 253 CYS A C 1
ATOM 1911 O O . CYS A 1 253 ? 33.873 15.239 44.591 1.00 36.00 253 CYS A O 1
ATOM 1913 N N . SER A 1 254 ? 35.330 16.821 43.912 1.00 38.06 254 SER A N 1
ATOM 1914 C CA . SER A 1 254 ? 36.269 16.861 45.017 1.00 38.06 254 SER A CA 1
ATOM 1915 C C . SER A 1 254 ? 35.582 17.316 46.303 1.00 38.06 254 SER A C 1
ATOM 1917 O O . SER A 1 254 ? 34.973 18.383 46.303 1.00 38.06 254 SER A O 1
ATOM 1919 N N . GLU A 1 255 ? 35.790 16.605 47.407 1.00 38.09 255 GLU A N 1
ATOM 1920 C CA . GLU A 1 255 ? 35.738 17.236 48.723 1.00 38.09 255 GLU A CA 1
ATOM 1921 C C . GLU A 1 255 ? 36.795 16.615 49.638 1.00 38.09 255 GLU A C 1
ATOM 1923 O O . GLU A 1 255 ? 36.735 15.453 50.036 1.00 38.09 255 GLU A O 1
ATOM 1928 N N . SER A 1 256 ? 37.829 17.419 49.870 1.00 36.19 256 SER A N 1
ATOM 1929 C CA . SER A 1 256 ? 38.888 17.212 50.844 1.00 36.19 256 SER A CA 1
ATOM 1930 C C . SER A 1 256 ? 38.385 17.699 52.199 1.00 36.19 256 SER A C 1
ATOM 1932 O O . SER A 1 256 ? 38.026 18.868 52.323 1.00 36.19 256 SER A O 1
ATOM 1934 N N . ALA A 1 257 ? 38.374 16.821 53.201 1.00 40.16 257 ALA A N 1
ATOM 1935 C CA . ALA A 1 257 ? 38.332 17.197 54.611 1.00 40.16 257 ALA A CA 1
ATOM 1936 C C . ALA A 1 257 ? 38.805 16.030 55.496 1.00 40.16 257 ALA A C 1
ATOM 1938 O O . ALA A 1 257 ? 37.986 15.316 56.077 1.00 40.16 257 ALA A O 1
ATOM 1939 N N . ARG A 1 258 ? 40.128 15.845 55.583 1.00 38.53 258 ARG A N 1
ATOM 1940 C CA . ARG A 1 258 ? 40.933 15.722 56.820 1.00 38.53 258 ARG A CA 1
ATOM 1941 C C . ARG A 1 258 ? 42.339 15.229 56.513 1.00 38.53 258 ARG A C 1
ATOM 1943 O O . ARG A 1 258 ? 42.470 14.293 55.699 1.00 38.53 258 ARG A O 1
#